Protein AF-A0A950RKH9-F1 (afdb_monomer_lite)

pLDDT: mean 80.91, std 14.85, range [28.42, 96.69]

Foldseek 3Di:
DFPDDWDFDPDPVCQPLQLVLQCLALLNPPPDSVLSSLLLVQWGKIKAFAFDWRFAFQAQQFKKKAWSAAKKWKWADPPPPDTDTDFMDGRNDMDSVCCLVVVGGHRTIIGTLFTTMITMRGNVSVVVSVVPPVVSVVSVVVVVVCVVVVNPPPDQTDRDWQFEEEEQADPVSLLVPQVVVLVVVVVVAEEEEEECDPPRDDHPDNYHYDHDDLPDDDVVSLVVLRVVVVVCSRVVHRYYYYYYLPRPCVLNSLSRGSYYDYDDDPVCVVVSVVSVVVSCVVRPNRSDD

Radius of gyration: 20.41 Å; chains: 1; bounding box: 54×40×56 Å

Structure (mmCIF, N/CA/C/O backbone):
data_AF-A0A950RKH9-F1
#
_entry.id   AF-A0A950RKH9-F1
#
loop_
_atom_site.group_PDB
_atom_site.id
_atom_site.type_symbol
_atom_site.label_atom_id
_atom_site.label_alt_id
_atom_site.label_comp_id
_atom_site.label_asym_id
_atom_site.label_entity_id
_atom_site.label_seq_id
_atom_site.pdbx_PDB_ins_code
_atom_site.Cartn_x
_atom_site.Cartn_y
_atom_site.Cartn_z
_atom_site.occupancy
_atom_site.B_iso_or_equiv
_atom_site.auth_seq_id
_atom_site.auth_comp_id
_atom_site.auth_asym_id
_atom_site.auth_atom_id
_atom_site.pdbx_PDB_model_num
ATOM 1 N N . MET A 1 1 ? -2.957 7.814 -20.307 1.00 37.28 1 MET A N 1
ATOM 2 C CA . MET A 1 1 ? -3.273 9.012 -19.488 1.00 37.28 1 MET A CA 1
ATOM 3 C C . MET A 1 1 ? -3.909 8.530 -18.198 1.00 37.28 1 MET A C 1
ATOM 5 O O . MET A 1 1 ? -4.716 7.617 -18.270 1.00 37.28 1 MET A O 1
ATOM 9 N N . VAL A 1 2 ? -3.507 9.056 -17.039 1.00 36.91 2 VAL A N 1
ATOM 10 C CA . VAL A 1 2 ? -4.122 8.670 -15.758 1.00 36.91 2 VAL A CA 1
ATOM 11 C C . VAL A 1 2 ? -5.491 9.358 -15.689 1.00 36.91 2 VAL A C 1
ATOM 13 O O . VAL A 1 2 ? -5.554 10.584 -15.727 1.00 36.91 2 VAL A O 1
ATOM 16 N N . SER A 1 3 ? -6.581 8.594 -15.688 1.00 36.53 3 SER A N 1
ATOM 17 C CA . SER A 1 3 ? -7.949 9.129 -15.743 1.00 36.53 3 SER A CA 1
ATOM 18 C C . SER A 1 3 ? -8.448 9.453 -14.329 1.00 36.53 3 SER A C 1
ATOM 20 O O . SER A 1 3 ? -8.780 8.541 -13.583 1.00 36.53 3 SER A O 1
ATOM 22 N N . GLY A 1 4 ? -8.469 10.731 -13.931 1.00 41.34 4 GLY A N 1
ATOM 23 C CA . GLY A 1 4 ? -9.001 11.171 -12.627 1.00 41.34 4 GLY A CA 1
ATOM 24 C C . GLY A 1 4 ? -8.282 12.391 -12.028 1.00 41.34 4 GLY A C 1
ATOM 25 O O . GLY A 1 4 ? -7.242 12.800 -12.547 1.00 41.34 4 GLY A O 1
ATOM 26 N N . PRO A 1 5 ? -8.814 13.008 -10.952 1.00 35.66 5 PRO A N 1
ATOM 27 C CA . PRO A 1 5 ? -8.277 14.237 -10.368 1.00 35.66 5 PRO A CA 1
ATOM 28 C C . PRO A 1 5 ? -7.099 13.919 -9.436 1.00 35.66 5 PRO A C 1
ATOM 30 O O . PRO A 1 5 ? -7.202 14.014 -8.214 1.00 35.66 5 PRO A O 1
ATOM 33 N N . PHE A 1 6 ? -5.970 13.498 -10.001 1.00 49.41 6 PHE A N 1
ATOM 34 C CA . PHE A 1 6 ? -4.758 13.261 -9.221 1.00 49.41 6 PHE A CA 1
ATOM 35 C C . PHE A 1 6 ? -4.062 14.582 -8.890 1.00 49.41 6 PHE A C 1
ATOM 37 O O . PHE A 1 6 ? -3.989 15.482 -9.725 1.00 49.41 6 PHE A O 1
ATOM 44 N N . HIS A 1 7 ? -3.539 14.702 -7.671 1.00 53.69 7 HIS A N 1
ATOM 45 C CA . HIS A 1 7 ? -2.735 15.857 -7.278 1.00 53.69 7 HIS A CA 1
ATOM 46 C C . HIS A 1 7 ? -1.260 15.587 -7.578 1.00 53.69 7 HIS A C 1
ATOM 48 O O . HIS A 1 7 ? -0.604 14.782 -6.909 1.00 53.69 7 HIS A O 1
ATOM 54 N N . GLU A 1 8 ? -0.739 16.276 -8.591 1.00 48.56 8 GLU A N 1
ATOM 55 C CA . GLU A 1 8 ? 0.692 16.315 -8.878 1.00 48.56 8 GLU A CA 1
ATOM 56 C C . GLU A 1 8 ? 1.406 17.153 -7.815 1.00 48.56 8 GLU A C 1
ATOM 58 O O . GLU A 1 8 ? 1.056 18.308 -7.572 1.00 48.56 8 GLU A O 1
ATOM 63 N N . SER A 1 9 ? 2.419 16.575 -7.168 1.00 45.47 9 SER A N 1
ATOM 64 C CA . SER A 1 9 ? 3.301 17.344 -6.294 1.00 45.47 9 SER A CA 1
ATOM 65 C C . SER A 1 9 ? 4.424 17.937 -7.139 1.00 45.47 9 SER A C 1
ATOM 67 O O . SER A 1 9 ? 5.247 17.209 -7.687 1.00 45.47 9 SER A O 1
ATOM 69 N N . THR A 1 10 ? 4.458 19.263 -7.254 1.00 41.66 10 THR A N 1
ATOM 70 C CA . THR A 1 10 ? 5.524 20.007 -7.949 1.00 41.66 10 THR A CA 1
ATOM 71 C C . THR A 1 10 ? 6.744 20.268 -7.053 1.00 41.66 10 THR A C 1
ATOM 73 O O . THR A 1 10 ? 7.665 20.982 -7.455 1.00 41.66 10 THR A O 1
ATOM 76 N N . ASP A 1 11 ? 6.767 19.735 -5.825 1.00 40.12 11 ASP A N 1
ATOM 77 C CA . ASP A 1 11 ? 7.759 20.120 -4.824 1.00 40.12 11 ASP A CA 1
ATOM 78 C C . ASP A 1 11 ? 9.081 19.349 -4.987 1.00 40.12 11 ASP A C 1
ATOM 80 O O . ASP A 1 11 ? 9.259 18.208 -4.556 1.00 40.12 11 ASP A O 1
ATOM 84 N N . ARG A 1 12 ? 10.050 20.020 -5.617 1.00 45.09 12 ARG A N 1
ATOM 85 C CA . ARG A 1 12 ? 11.400 19.519 -5.931 1.00 45.09 12 ARG A CA 1
ATOM 86 C C . ARG A 1 12 ? 12.251 19.213 -4.681 1.00 45.09 12 ARG A C 1
ATOM 88 O O . ARG A 1 12 ? 13.338 18.657 -4.809 1.00 45.09 12 ARG A O 1
ATOM 95 N N . LYS A 1 13 ? 11.776 19.549 -3.471 1.00 41.00 13 LYS A N 1
ATOM 96 C CA . LYS A 1 13 ? 12.457 19.293 -2.182 1.00 41.00 13 LYS A CA 1
ATOM 97 C C . LYS A 1 13 ? 12.332 17.851 -1.653 1.00 41.00 13 LYS A C 1
ATOM 99 O O . LYS A 1 13 ? 12.934 17.535 -0.631 1.00 41.00 13 LYS A O 1
ATOM 104 N N . LEU A 1 14 ? 11.624 16.963 -2.354 1.00 49.94 14 LEU A N 1
ATOM 105 C CA . LEU A 1 14 ? 11.424 15.547 -1.990 1.00 49.94 14 LEU A CA 1
ATOM 106 C C . LEU A 1 14 ? 12.556 14.584 -2.426 1.00 49.94 14 LEU A C 1
ATOM 108 O O . LEU A 1 14 ? 12.445 13.380 -2.200 1.00 49.94 14 LEU A O 1
ATOM 112 N N . ALA A 1 15 ? 13.649 15.074 -3.025 1.00 57.94 15 ALA A N 1
ATOM 113 C CA . ALA A 1 15 ? 14.647 14.228 -3.697 1.00 57.94 15 ALA A CA 1
ATOM 114 C C . ALA A 1 15 ? 15.277 13.134 -2.806 1.00 57.94 15 ALA A C 1
ATO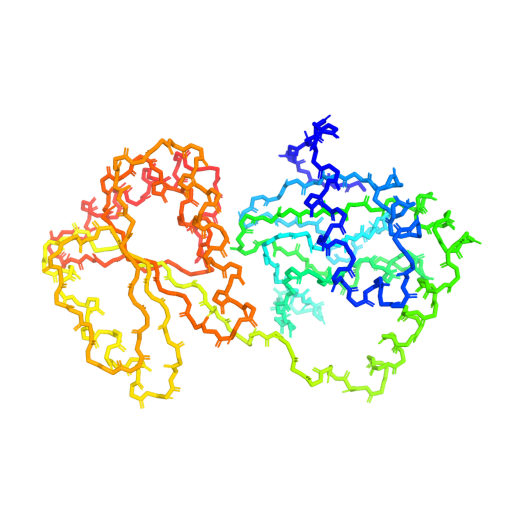M 116 O O . ALA A 1 15 ? 15.422 12.000 -3.249 1.00 57.94 15 ALA A O 1
ATOM 117 N N . SER A 1 16 ? 15.603 13.424 -1.539 1.00 61.72 16 SER A N 1
ATOM 118 C CA . SER A 1 16 ? 16.292 12.451 -0.671 1.00 61.72 16 SER A CA 1
ATOM 119 C C . SER A 1 16 ? 15.388 11.300 -0.176 1.00 61.72 16 SER A C 1
ATOM 121 O O . SER A 1 16 ? 15.788 10.143 -0.329 1.00 61.72 16 SER A O 1
ATOM 123 N N . PRO A 1 17 ? 14.165 11.545 0.346 1.00 75.81 17 PRO A N 1
ATOM 124 C CA . PRO A 1 17 ? 13.236 10.465 0.695 1.00 75.81 17 PRO A CA 1
ATOM 125 C C . PRO A 1 17 ? 12.816 9.605 -0.503 1.00 75.81 17 PRO A C 1
ATOM 127 O O . PRO A 1 17 ? 12.760 8.380 -0.384 1.00 75.81 17 PRO A O 1
ATOM 130 N N . VAL A 1 18 ? 12.565 10.234 -1.659 1.00 81.50 18 VAL A N 1
ATOM 131 C CA . VAL A 1 18 ? 12.185 9.530 -2.894 1.00 81.50 18 VAL A CA 1
ATOM 132 C C . VAL A 1 18 ? 13.335 8.656 -3.382 1.00 81.50 18 VAL A C 1
ATOM 134 O O . VAL A 1 18 ? 13.126 7.473 -3.637 1.00 81.50 18 VAL A O 1
ATOM 137 N N . HIS A 1 19 ? 14.560 9.188 -3.425 1.00 88.44 19 HIS A N 1
ATOM 138 C CA . HIS A 1 19 ? 15.753 8.417 -3.788 1.00 88.44 19 HIS A CA 1
ATOM 139 C C . HIS A 1 19 ? 15.925 7.189 -2.894 1.00 88.44 19 HIS A C 1
ATOM 141 O O . HIS A 1 19 ? 16.036 6.074 -3.397 1.00 88.44 19 HIS A O 1
ATOM 147 N N . ALA A 1 20 ? 15.821 7.356 -1.573 1.00 82.25 20 ALA A N 1
ATOM 148 C CA . ALA A 1 20 ? 15.934 6.244 -0.634 1.00 82.25 20 ALA A CA 1
ATOM 149 C C . ALA A 1 20 ? 14.818 5.193 -0.796 1.00 82.25 20 ALA A C 1
ATOM 151 O O . ALA A 1 20 ? 15.031 4.015 -0.499 1.00 82.25 20 ALA A O 1
ATOM 152 N N . ALA A 1 21 ? 13.611 5.591 -1.204 1.00 82.31 21 ALA A N 1
ATOM 153 C CA . ALA A 1 21 ? 12.523 4.658 -1.498 1.00 82.31 21 ALA A CA 1
ATOM 154 C C . ALA A 1 21 ? 12.782 3.885 -2.802 1.00 82.31 21 ALA A C 1
ATOM 156 O O . ALA A 1 21 ? 12.691 2.657 -2.810 1.00 82.31 21 ALA A O 1
ATOM 157 N N . VAL A 1 22 ? 13.190 4.580 -3.869 1.00 86.50 22 VAL A N 1
ATOM 158 C CA . VAL A 1 22 ? 13.526 3.975 -5.169 1.00 86.50 22 VAL A CA 1
ATOM 159 C C . VAL A 1 22 ? 14.715 3.022 -5.039 1.00 86.50 22 VAL A C 1
ATOM 161 O O . VAL A 1 22 ? 14.624 1.881 -5.483 1.00 86.50 22 VAL A O 1
ATOM 164 N N . ALA A 1 23 ? 15.779 3.422 -4.339 1.00 87.12 23 ALA A N 1
ATOM 165 C CA . ALA A 1 23 ? 16.971 2.602 -4.108 1.00 87.12 23 ALA A CA 1
ATOM 166 C C . ALA A 1 23 ? 16.673 1.258 -3.418 1.00 87.12 23 ALA A C 1
ATOM 168 O O . ALA A 1 23 ? 17.396 0.285 -3.613 1.00 87.12 23 ALA A O 1
ATOM 169 N N . ARG A 1 24 ? 15.611 1.188 -2.605 1.00 82.69 24 ARG A N 1
ATOM 170 C CA . ARG A 1 24 ? 15.193 -0.038 -1.903 1.00 82.69 24 ARG A CA 1
ATOM 171 C C . ARG A 1 24 ? 14.302 -0.953 -2.745 1.00 82.69 24 ARG A C 1
ATOM 173 O O . ARG A 1 24 ? 14.052 -2.087 -2.336 1.00 82.69 24 ARG A O 1
ATOM 180 N N . SER A 1 25 ? 13.823 -0.489 -3.899 1.00 85.31 25 SER A N 1
ATOM 181 C CA . SER A 1 25 ? 13.000 -1.296 -4.795 1.00 85.31 25 SER A CA 1
ATOM 182 C C . SER A 1 25 ? 13.814 -2.445 -5.402 1.00 85.31 25 SER A C 1
ATOM 184 O O . SER A 1 25 ? 14.915 -2.206 -5.900 1.00 85.31 25 SER A O 1
ATOM 186 N N . PRO A 1 26 ? 13.264 -3.671 -5.504 1.00 81.00 26 PRO A N 1
ATOM 187 C CA . PRO A 1 26 ? 13.866 -4.737 -6.307 1.00 81.00 26 PRO A CA 1
ATOM 188 C C . PRO A 1 26 ? 14.074 -4.352 -7.782 1.00 81.00 26 PRO A C 1
ATOM 190 O O . PRO A 1 26 ? 14.925 -4.929 -8.454 1.00 81.00 26 PRO A O 1
ATOM 193 N N . PHE A 1 27 ? 13.324 -3.365 -8.291 1.00 83.94 27 PHE A N 1
ATOM 194 C CA . PHE A 1 27 ? 13.556 -2.761 -9.607 1.00 83.94 27 PHE A CA 1
ATOM 195 C C . PHE A 1 27 ? 14.965 -2.160 -9.722 1.00 83.94 27 PHE A C 1
ATOM 197 O O . PHE A 1 27 ? 15.626 -2.309 -10.751 1.00 83.94 27 PHE A O 1
ATOM 204 N N . CYS A 1 28 ? 15.440 -1.547 -8.637 1.00 86.56 28 CYS A N 1
ATOM 205 C CA . CYS A 1 28 ? 16.729 -0.875 -8.525 1.00 86.56 28 CYS A CA 1
ATOM 206 C C . CYS A 1 28 ? 17.805 -1.737 -7.847 1.00 86.56 28 CYS A C 1
ATOM 208 O O . CYS A 1 28 ? 18.842 -1.211 -7.447 1.00 86.56 28 CYS A O 1
ATOM 210 N N . ALA A 1 29 ? 17.594 -3.052 -7.725 1.00 87.75 29 ALA A N 1
ATOM 211 C CA . ALA A 1 29 ? 18.610 -3.949 -7.186 1.00 87.75 29 ALA A CA 1
ATOM 212 C C . ALA A 1 29 ? 19.925 -3.825 -7.976 1.00 87.75 29 ALA A C 1
ATOM 214 O O . ALA A 1 29 ? 19.916 -3.809 -9.208 1.00 87.75 29 ALA A O 1
ATOM 215 N N . ASP A 1 30 ? 21.046 -3.747 -7.259 1.00 90.69 30 ASP A N 1
ATOM 216 C CA . ASP A 1 30 ? 22.399 -3.613 -7.813 1.00 90.69 30 ASP A CA 1
ATOM 217 C C . ASP A 1 30 ? 22.665 -2.322 -8.620 1.00 90.69 30 ASP A C 1
ATOM 219 O O . ASP A 1 30 ? 23.668 -2.248 -9.331 1.00 90.69 30 ASP A O 1
ATOM 223 N N . LEU A 1 31 ? 21.802 -1.302 -8.524 1.00 92.25 31 LEU A N 1
ATOM 224 C CA . LEU A 1 31 ? 22.066 0.017 -9.110 1.00 92.25 31 LEU A CA 1
ATOM 225 C C . LEU A 1 31 ? 22.948 0.861 -8.185 1.00 92.25 31 LEU A C 1
ATOM 227 O O . LE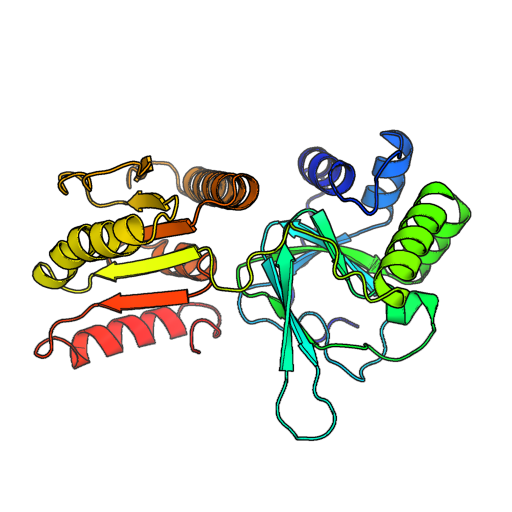U A 1 31 ? 22.799 0.861 -6.962 1.00 92.25 31 LEU A O 1
ATOM 231 N N . SER A 1 32 ? 23.840 1.641 -8.787 1.00 92.94 32 SER A N 1
ATOM 232 C CA . SER A 1 32 ? 24.572 2.707 -8.109 1.00 92.94 32 SER A CA 1
ATOM 233 C C . SER A 1 32 ? 23.650 3.873 -7.738 1.00 92.94 32 SER A C 1
ATOM 235 O O . SER A 1 32 ? 22.611 4.095 -8.361 1.00 92.94 32 SER A O 1
ATOM 237 N N . SER A 1 33 ? 24.054 4.686 -6.758 1.00 91.56 33 SER A N 1
ATOM 238 C CA . SER A 1 33 ? 23.285 5.874 -6.361 1.00 91.56 33 SER A CA 1
ATOM 239 C C . SER A 1 33 ? 23.029 6.842 -7.520 1.00 91.56 33 SER A C 1
ATOM 241 O O . SER A 1 33 ? 21.965 7.454 -7.553 1.00 91.56 33 SER A O 1
ATOM 243 N N . ALA A 1 34 ? 23.969 6.948 -8.466 1.00 91.06 34 ALA A N 1
ATOM 244 C CA . ALA A 1 34 ? 23.834 7.783 -9.659 1.00 91.06 34 ALA A CA 1
ATOM 245 C C . ALA A 1 34 ? 22.805 7.215 -10.652 1.00 91.06 34 ALA A C 1
ATOM 247 O O . ALA A 1 34 ? 22.021 7.964 -11.222 1.00 91.06 34 ALA A O 1
ATOM 248 N N . GLU A 1 35 ? 22.757 5.892 -10.835 1.00 92.94 35 GLU A N 1
ATOM 249 C CA . GLU A 1 35 ? 21.726 5.246 -11.662 1.00 92.94 35 GLU A CA 1
ATOM 250 C C . GLU A 1 35 ? 20.333 5.376 -11.029 1.00 92.94 35 GLU A C 1
ATOM 252 O O . GLU A 1 35 ? 19.352 5.607 -11.733 1.00 92.94 35 GLU A O 1
ATOM 257 N N . VAL A 1 36 ? 20.233 5.278 -9.699 1.00 93.38 36 VAL A N 1
ATOM 258 C CA . VAL A 1 36 ? 18.977 5.556 -8.982 1.00 93.38 36 VAL A CA 1
ATOM 259 C C . VAL A 1 36 ? 18.551 7.010 -9.176 1.00 93.38 36 VAL A C 1
ATOM 261 O O . VAL A 1 36 ? 17.374 7.272 -9.409 1.00 93.38 36 VAL A O 1
ATOM 264 N N . GLU A 1 37 ? 19.490 7.954 -9.110 1.00 92.31 37 GLU A N 1
ATOM 265 C CA . GLU A 1 37 ? 19.205 9.375 -9.318 1.00 92.31 37 GLU A CA 1
ATOM 266 C C . GLU A 1 37 ? 18.662 9.641 -10.726 1.00 92.31 37 GLU A C 1
ATOM 268 O O . GLU A 1 37 ? 17.639 10.305 -10.848 1.00 92.31 37 GLU A O 1
ATOM 273 N N . GLN A 1 38 ? 19.222 9.009 -11.763 1.00 91.94 38 GLN A N 1
ATOM 274 C CA . GLN A 1 38 ? 18.675 9.092 -13.125 1.00 91.94 38 GLN A CA 1
ATOM 275 C C . GLN A 1 38 ? 17.213 8.626 -13.203 1.00 91.94 38 GLN A C 1
ATOM 277 O O . GLN A 1 38 ? 16.398 9.257 -13.874 1.00 91.94 38 GLN A O 1
ATOM 282 N N . ILE A 1 39 ? 16.853 7.546 -12.500 1.00 92.81 39 ILE A N 1
ATOM 283 C CA . ILE A 1 39 ? 15.466 7.053 -12.450 1.00 92.81 39 ILE A CA 1
ATOM 284 C C . ILE A 1 39 ? 14.551 8.061 -11.750 1.00 92.81 39 ILE A C 1
ATOM 286 O O . ILE A 1 39 ? 13.443 8.318 -12.221 1.00 92.81 39 ILE A O 1
ATOM 290 N N . VAL A 1 40 ? 15.003 8.625 -10.628 1.00 92.69 40 VAL A N 1
ATOM 291 C CA . VAL A 1 40 ? 14.244 9.625 -9.865 1.00 92.69 40 VAL A CA 1
ATOM 292 C C . VAL A 1 40 ? 14.026 10.889 -10.695 1.00 92.69 40 VAL A C 1
ATOM 294 O O . VAL A 1 40 ? 12.911 11.399 -10.723 1.00 92.69 40 VAL A O 1
ATOM 297 N N . GLU A 1 41 ? 15.058 11.370 -11.390 1.00 92.00 41 GLU A N 1
ATOM 298 C CA . GLU A 1 41 ? 14.998 12.568 -12.233 1.00 92.00 41 GLU A CA 1
ATOM 299 C C . GLU A 1 41 ? 14.130 12.384 -13.482 1.00 92.00 41 GLU A C 1
ATOM 301 O O . GLU A 1 41 ? 13.476 13.331 -13.918 1.00 92.00 41 GLU A O 1
ATOM 306 N N . ALA A 1 42 ? 14.104 11.176 -14.050 1.00 92.38 42 ALA A N 1
ATOM 307 C CA . ALA A 1 42 ? 13.264 10.855 -15.201 1.00 92.38 42 ALA A CA 1
ATOM 308 C C . ALA A 1 42 ? 11.777 10.703 -14.833 1.00 92.38 42 ALA A C 1
ATOM 310 O O . ALA A 1 42 ? 10.911 10.776 -15.706 1.00 92.38 42 ALA A O 1
ATOM 311 N N . GLY A 1 43 ? 11.472 10.453 -13.557 1.00 92.88 43 GLY A N 1
ATOM 312 C CA . GLY A 1 43 ? 10.116 10.226 -13.079 1.00 92.88 43 GLY A CA 1
ATOM 313 C C . GLY A 1 43 ? 9.435 11.464 -12.503 1.00 92.88 43 GLY A C 1
ATOM 314 O O . GLY A 1 43 ? 10.045 12.492 -12.220 1.00 92.88 43 GLY A O 1
ATOM 315 N N . ARG A 1 44 ? 8.126 11.339 -12.269 1.00 93.75 44 ARG A N 1
ATOM 316 C CA . ARG A 1 44 ? 7.333 12.316 -11.504 1.00 93.75 44 ARG A CA 1
ATOM 317 C C . ARG A 1 44 ? 6.594 11.642 -10.358 1.00 93.75 44 ARG A C 1
ATOM 319 O O . ARG A 1 44 ? 6.188 10.488 -10.475 1.00 93.75 44 ARG A O 1
ATOM 326 N N . VAL A 1 45 ? 6.378 12.367 -9.266 1.00 93.88 45 VAL A N 1
ATOM 327 C CA . VAL A 1 45 ? 5.632 11.852 -8.113 1.00 93.88 45 VAL A CA 1
ATOM 328 C C . VAL A 1 45 ? 4.130 12.059 -8.313 1.00 93.88 45 VAL A C 1
ATOM 330 O O . VAL A 1 45 ? 3.674 13.163 -8.610 1.00 93.88 45 VAL A O 1
ATOM 333 N N . LEU A 1 46 ? 3.357 10.994 -8.112 1.00 93.81 46 LEU A N 1
ATOM 334 C CA . LEU A 1 46 ? 1.900 10.978 -8.174 1.00 93.81 46 LEU A CA 1
ATOM 335 C C . LEU A 1 46 ? 1.332 10.525 -6.830 1.00 93.81 46 LEU A C 1
ATOM 337 O O . LEU A 1 46 ? 1.657 9.435 -6.361 1.00 93.81 46 LEU A O 1
ATOM 341 N N . ASN A 1 47 ? 0.460 11.336 -6.231 1.00 91.75 47 ASN A N 1
ATOM 342 C CA . ASN A 1 47 ? -0.279 10.941 -5.035 1.00 91.75 47 ASN A CA 1
ATOM 343 C C . ASN A 1 47 ? -1.663 10.421 -5.436 1.00 91.75 47 ASN A C 1
ATOM 345 O O . ASN A 1 47 ? -2.382 11.067 -6.201 1.00 91.75 47 ASN A O 1
ATOM 349 N N . VAL A 1 48 ? -2.015 9.256 -4.906 1.00 91.06 48 VAL A N 1
ATOM 350 C CA . VAL A 1 48 ? -3.254 8.529 -5.172 1.00 91.06 48 VAL A CA 1
ATOM 351 C C . VAL A 1 48 ? -3.934 8.273 -3.837 1.00 91.06 48 VAL A C 1
ATOM 353 O O . VAL A 1 48 ? -3.324 7.721 -2.925 1.00 91.06 48 VAL A O 1
ATOM 356 N N . LEU A 1 49 ? -5.185 8.693 -3.702 1.00 89.25 49 LEU A N 1
ATOM 357 C CA . LEU A 1 49 ? -5.945 8.467 -2.478 1.00 89.25 49 LEU A CA 1
ATOM 358 C C . LEU A 1 49 ? -6.466 7.030 -2.416 1.00 89.25 49 LEU A C 1
ATOM 360 O O . LEU A 1 49 ? -6.678 6.400 -3.454 1.00 89.25 49 LEU A O 1
ATOM 364 N N . SER A 1 50 ? -6.705 6.534 -1.201 1.00 88.94 50 SER A N 1
ATOM 365 C CA . SER A 1 50 ? -7.365 5.240 -0.995 1.00 88.94 50 SER A CA 1
ATOM 366 C C . SER A 1 50 ? -8.655 5.124 -1.828 1.00 88.94 50 SER A C 1
ATOM 368 O O . SER A 1 50 ? -9.414 6.086 -1.969 1.00 88.94 50 SER A O 1
ATOM 370 N N . GLY A 1 51 ? -8.854 3.954 -2.436 1.00 88.38 51 GLY A N 1
ATOM 371 C CA . GLY A 1 51 ? -9.959 3.597 -3.325 1.00 88.38 51 GLY A CA 1
ATOM 372 C C . GLY A 1 51 ? -9.840 4.088 -4.771 1.00 88.38 51 GLY A C 1
ATOM 373 O O . GLY A 1 51 ? -10.623 3.659 -5.617 1.00 88.38 51 GLY A O 1
ATOM 374 N N . GLN A 1 52 ? -8.862 4.937 -5.107 1.00 92.50 52 GLN A N 1
ATOM 375 C CA . GLN A 1 52 ? -8.675 5.385 -6.488 1.00 92.50 52 GLN A CA 1
ATOM 376 C C . GLN A 1 52 ? -7.989 4.317 -7.350 1.00 92.50 52 GLN A C 1
ATOM 378 O O . GLN A 1 52 ? -6.957 3.744 -6.983 1.00 92.50 52 GLN A O 1
ATOM 383 N N . THR A 1 53 ? -8.539 4.087 -8.543 1.00 95.12 53 THR A N 1
ATOM 384 C CA . THR A 1 53 ? -7.938 3.219 -9.563 1.00 95.12 53 THR A CA 1
ATOM 385 C C . THR A 1 53 ? -6.804 3.950 -10.280 1.00 95.12 53 THR A C 1
ATOM 387 O O . THR A 1 53 ? -7.004 5.011 -10.868 1.00 95.12 53 THR A O 1
ATOM 390 N N . VAL A 1 54 ? -5.602 3.372 -10.246 1.00 95.94 54 VAL A N 1
ATOM 391 C CA . VAL A 1 54 ? -4.401 3.908 -10.908 1.00 95.94 54 VAL A CA 1
ATOM 392 C C . VAL A 1 54 ? -4.387 3.544 -12.390 1.00 95.94 54 VAL A C 1
ATOM 394 O O . VAL A 1 54 ? -4.036 4.357 -13.246 1.00 95.94 54 VAL A O 1
ATOM 397 N N . CYS A 1 55 ? -4.756 2.304 -12.700 1.00 94.62 55 CYS A N 1
ATOM 398 C CA . CYS A 1 55 ? -4.948 1.831 -14.060 1.00 94.62 55 CYS A CA 1
ATOM 399 C C . CYS A 1 55 ? -6.003 0.730 -14.090 1.00 94.62 55 CYS A C 1
ATOM 401 O O . CYS A 1 55 ? -6.182 -0.003 -13.118 1.00 94.62 55 CYS A O 1
ATOM 403 N N . GLU A 1 56 ? -6.689 0.625 -15.219 1.00 95.50 56 GLU A N 1
ATOM 404 C CA . GLU A 1 56 ? -7.769 -0.330 -15.425 1.00 95.50 56 GLU A CA 1
ATOM 405 C C . GLU A 1 56 ? -7.369 -1.336 -16.502 1.00 95.50 56 GLU A C 1
ATOM 407 O O . GLU A 1 56 ? -6.764 -0.966 -17.514 1.00 95.50 56 GLU A O 1
ATOM 412 N N . GLN A 1 57 ? -7.682 -2.609 -16.266 1.00 94.75 57 GLN A N 1
ATOM 413 C CA . GLN A 1 57 ? -7.446 -3.689 -17.217 1.00 94.75 57 GLN A CA 1
ATOM 414 C C . GLN A 1 57 ? -8.050 -3.359 -18.589 1.00 94.75 57 GLN A C 1
ATOM 416 O O . GLN A 1 57 ? -9.139 -2.803 -18.694 1.00 94.75 57 GLN A O 1
ATOM 421 N N . GLY A 1 58 ? -7.340 -3.716 -19.658 1.00 94.44 58 GLY A N 1
ATOM 422 C CA . GLY A 1 58 ? -7.790 -3.504 -21.034 1.00 94.44 58 GLY A CA 1
ATOM 423 C C . GLY A 1 58 ? -7.591 -2.082 -21.565 1.00 94.44 58 GLY A C 1
ATOM 424 O O . GLY A 1 58 ? -7.673 -1.887 -22.775 1.00 94.44 58 GLY A O 1
ATOM 425 N N . GLN A 1 59 ? -7.264 -1.098 -20.719 1.00 93.88 59 GLN A N 1
ATOM 426 C CA . GLN A 1 59 ? -6.886 0.237 -21.190 1.00 93.88 59 GLN A CA 1
ATOM 427 C C . GLN A 1 59 ? -5.458 0.255 -21.747 1.00 93.88 59 GLN A C 1
ATOM 429 O O . GLN A 1 59 ? -4.610 -0.546 -21.356 1.00 93.88 59 GLN A O 1
ATOM 434 N N . GLU A 1 60 ? -5.143 1.207 -22.622 1.00 93.81 60 GLU A N 1
ATOM 435 C CA . GLU A 1 60 ? -3.765 1.401 -23.077 1.00 93.81 60 GLU A CA 1
ATOM 436 C C . GLU A 1 60 ? -2.846 1.848 -21.927 1.00 93.81 60 GLU A C 1
ATOM 438 O O . GLU A 1 60 ? -3.156 2.753 -21.145 1.00 93.81 60 GLU A O 1
ATOM 443 N N . GLY A 1 61 ? -1.671 1.220 -21.829 1.00 89.44 61 GLY A N 1
ATOM 444 C CA . GLY A 1 61 ? -0.662 1.559 -20.833 1.00 89.44 61 GLY A CA 1
ATOM 445 C C . GLY A 1 61 ? 0.525 2.308 -21.428 1.00 89.44 61 GLY A C 1
ATOM 446 O O . GLY A 1 61 ? 1.315 1.741 -22.174 1.00 89.44 61 GLY A O 1
ATOM 447 N N . ASN A 1 62 ? 0.697 3.574 -21.041 1.00 93.06 62 ASN A N 1
ATOM 448 C CA . ASN A 1 62 ? 1.812 4.423 -21.478 1.00 93.06 62 ASN A CA 1
ATOM 449 C C . ASN A 1 62 ? 2.730 4.874 -20.328 1.00 93.06 62 ASN A C 1
ATOM 451 O O . ASN A 1 62 ? 3.478 5.842 -20.466 1.00 93.06 62 ASN A O 1
ATOM 455 N N . SER A 1 63 ? 2.649 4.204 -19.179 1.00 95.25 63 SER A N 1
ATOM 456 C CA . SER A 1 63 ? 3.494 4.484 -18.013 1.00 95.25 63 SER A CA 1
ATOM 457 C C . SER A 1 63 ? 3.639 3.249 -17.132 1.00 95.25 63 SER A C 1
ATOM 459 O O . SER A 1 63 ? 2.726 2.418 -17.089 1.00 95.25 63 SER A O 1
ATOM 461 N N . MET A 1 64 ? 4.734 3.170 -16.387 1.00 94.75 64 MET A N 1
ATOM 462 C CA . MET A 1 64 ? 4.899 2.255 -15.262 1.00 94.75 64 MET A CA 1
ATOM 463 C C . MET A 1 64 ? 5.004 3.038 -13.955 1.00 94.75 64 MET A C 1
ATOM 465 O O . MET A 1 64 ? 5.245 4.247 -13.952 1.00 94.75 64 MET A O 1
ATOM 469 N N . PHE A 1 65 ? 4.821 2.328 -12.849 1.00 95.88 65 PHE A N 1
ATOM 470 C CA . PHE A 1 65 ? 4.720 2.913 -11.523 1.00 95.88 65 PHE A CA 1
ATOM 471 C C . PHE A 1 65 ? 5.626 2.163 -10.553 1.00 95.88 65 PHE A C 1
ATOM 473 O O . PHE A 1 65 ? 5.598 0.933 -10.521 1.00 95.88 65 PHE A O 1
ATOM 480 N N . LEU A 1 66 ? 6.396 2.895 -9.749 1.00 94.31 66 LEU A N 1
ATOM 481 C CA . LEU A 1 66 ? 7.059 2.391 -8.543 1.00 94.31 66 LEU A CA 1
ATOM 482 C C . LEU A 1 66 ? 6.302 2.899 -7.318 1.00 94.31 66 LEU A C 1
ATOM 484 O O . LEU A 1 66 ? 5.993 4.085 -7.241 1.00 94.31 66 LEU A O 1
ATOM 488 N N . ILE A 1 67 ? 6.038 2.028 -6.348 1.00 93.19 67 ILE A N 1
ATOM 489 C CA . ILE A 1 67 ? 5.374 2.400 -5.097 1.00 93.19 67 ILE A CA 1
ATOM 490 C C . ILE A 1 67 ? 6.422 2.973 -4.144 1.00 93.19 67 ILE A C 1
ATOM 492 O O . ILE A 1 67 ? 7.264 2.245 -3.618 1.00 93.19 67 ILE A O 1
ATOM 496 N N . LEU A 1 68 ? 6.378 4.287 -3.926 1.00 91.06 68 LEU A N 1
ATOM 497 C CA . LEU A 1 68 ? 7.260 4.981 -2.984 1.00 91.06 68 LEU A CA 1
ATOM 498 C C . LEU A 1 68 ? 6.769 4.806 -1.546 1.00 91.06 68 LEU A C 1
ATOM 500 O O . LEU A 1 68 ? 7.566 4.659 -0.621 1.00 91.06 68 LEU A O 1
ATOM 504 N N . GLU A 1 69 ? 5.449 4.802 -1.379 1.00 88.44 69 GLU A N 1
ATOM 505 C CA . GLU A 1 69 ? 4.761 4.646 -0.106 1.00 88.44 69 GLU A CA 1
ATOM 506 C C . GLU A 1 69 ? 3.316 4.208 -0.350 1.00 88.44 69 GLU A C 1
ATOM 508 O O . GLU A 1 69 ? 2.740 4.524 -1.391 1.00 88.44 69 GLU A O 1
ATOM 513 N N . GLY A 1 70 ? 2.712 3.527 0.619 1.00 89.38 70 GLY A N 1
ATOM 514 C CA . GLY A 1 70 ? 1.336 3.055 0.532 1.00 89.38 70 GLY A CA 1
ATOM 515 C C . GLY A 1 70 ? 1.231 1.621 0.022 1.00 89.38 70 GLY A C 1
ATOM 516 O O . GLY A 1 70 ? 2.192 0.845 0.074 1.00 89.38 70 GLY A O 1
ATOM 517 N N . ARG A 1 71 ? 0.033 1.262 -0.436 1.00 90.50 71 ARG A N 1
ATOM 518 C CA . ARG A 1 71 ? -0.316 -0.103 -0.824 1.00 90.50 71 ARG A CA 1
ATOM 519 C C . ARG A 1 71 ? -1.452 -0.089 -1.836 1.00 90.50 71 ARG A C 1
ATOM 521 O O . ARG A 1 71 ? -2.412 0.673 -1.712 1.00 90.50 71 ARG A O 1
ATOM 528 N N . VAL A 1 72 ? -1.357 -0.974 -2.821 1.00 93.44 72 VAL A N 1
ATOM 529 C CA . VAL A 1 72 ? -2.360 -1.153 -3.875 1.00 93.44 72 VAL A CA 1
ATOM 530 C C . VAL A 1 72 ? -2.788 -2.615 -3.955 1.00 93.44 72 VAL A C 1
ATOM 532 O O . VAL A 1 72 ? -2.021 -3.519 -3.618 1.00 93.44 72 VAL A O 1
ATOM 535 N N . GLN A 1 73 ? -4.004 -2.857 -4.426 1.00 93.12 73 GLN A N 1
ATOM 536 C CA . GLN A 1 73 ? -4.495 -4.185 -4.783 1.00 93.12 73 GLN A CA 1
ATOM 537 C C . GLN A 1 73 ? -4.482 -4.373 -6.298 1.00 93.12 73 GLN A C 1
ATOM 539 O O . GLN A 1 73 ? -4.767 -3.437 -7.048 1.00 93.12 73 GLN A O 1
ATOM 544 N N . VAL A 1 74 ? -4.172 -5.591 -6.740 1.00 93.25 74 VAL A N 1
ATOM 545 C CA . VAL A 1 74 ? -4.173 -5.987 -8.151 1.00 93.25 74 VAL A CA 1
ATOM 546 C C . VAL A 1 74 ? -5.283 -7.001 -8.383 1.00 93.25 74 VAL A C 1
ATOM 548 O O . VAL A 1 74 ? -5.323 -8.045 -7.726 1.00 93.25 74 VAL A O 1
ATOM 551 N N . THR A 1 75 ? -6.162 -6.708 -9.337 1.00 93.00 75 THR A N 1
ATOM 552 C CA . THR A 1 75 ? -7.304 -7.558 -9.686 1.00 93.00 75 THR A CA 1
ATOM 553 C C . THR A 1 75 ? -7.395 -7.778 -11.195 1.00 93.00 75 THR A C 1
ATOM 555 O O . THR A 1 75 ? -6.946 -6.939 -11.977 1.00 93.00 75 THR A O 1
ATOM 558 N N . VAL A 1 76 ? -7.946 -8.921 -11.609 1.00 92.56 76 VAL A N 1
ATOM 559 C CA . VAL A 1 76 ? -8.141 -9.280 -13.024 1.00 92.56 76 VAL A CA 1
ATOM 560 C C . VAL A 1 76 ? -9.538 -9.846 -13.237 1.00 92.56 76 VAL A C 1
ATOM 562 O O . VAL A 1 76 ? -9.941 -10.765 -12.529 1.00 92.56 76 VAL A O 1
ATOM 565 N N . ASP A 1 77 ? -10.266 -9.336 -14.225 1.00 93.38 77 ASP A N 1
ATOM 566 C CA . ASP A 1 77 ? -11.481 -9.967 -14.744 1.00 93.38 77 ASP A CA 1
ATOM 567 C C . ASP A 1 77 ? -11.114 -10.921 -15.892 1.00 93.38 77 ASP A C 1
ATOM 569 O O . ASP A 1 77 ? -10.515 -10.518 -16.893 1.00 93.38 77 ASP A O 1
ATOM 573 N N . TYR A 1 78 ? -11.480 -12.196 -15.747 1.00 90.69 78 TYR A N 1
ATOM 574 C CA . TYR A 1 78 ? -11.266 -13.245 -16.750 1.00 90.69 78 TYR A CA 1
ATOM 575 C C . TYR A 1 78 ? -12.455 -13.408 -17.721 1.00 90.69 78 TYR A C 1
ATOM 577 O O . TYR A 1 78 ? -12.611 -14.459 -18.339 1.00 90.69 78 TYR A O 1
ATOM 585 N N . GLY A 1 79 ? -13.295 -12.377 -17.866 1.00 83.12 79 GLY A N 1
ATOM 586 C CA . GLY A 1 79 ? -14.438 -12.342 -18.784 1.00 83.12 79 GLY A CA 1
ATOM 587 C C . GLY A 1 79 ? -15.773 -12.742 -18.148 1.00 83.12 79 GLY A C 1
ATOM 588 O O . GLY A 1 79 ? -16.721 -13.049 -18.868 1.00 83.12 79 GLY A O 1
ATOM 589 N N . GLY A 1 80 ? -15.849 -12.758 -16.814 1.00 80.00 80 GLY A N 1
ATOM 590 C CA . GLY A 1 80 ? -17.035 -13.162 -16.049 1.00 80.00 80 GLY A CA 1
ATOM 591 C C . GLY A 1 80 ? -17.766 -12.007 -15.360 1.00 80.00 80 GLY A C 1
ATOM 592 O O . GLY A 1 80 ? -18.740 -12.253 -14.651 1.00 80.00 80 GLY A O 1
ATOM 593 N N . GLY A 1 81 ? -17.284 -10.767 -15.504 1.00 80.31 81 GLY A N 1
ATOM 594 C CA . GLY A 1 81 ? -17.821 -9.599 -14.799 1.00 80.31 81 GLY A CA 1
ATOM 595 C C . GLY A 1 81 ? -17.470 -9.570 -13.309 1.00 80.31 81 GLY A C 1
ATOM 596 O O . GLY A 1 81 ? -17.968 -8.722 -12.574 1.00 80.31 81 GLY A O 1
ATOM 597 N N . THR A 1 82 ? -16.636 -10.508 -12.846 1.00 86.69 82 THR A N 1
ATOM 598 C CA . THR A 1 82 ? -16.152 -10.581 -11.464 1.00 86.69 82 THR A CA 1
ATOM 599 C C . THR A 1 82 ? -14.634 -10.510 -11.470 1.00 86.69 82 THR A C 1
ATOM 601 O O . THR A 1 82 ? -13.956 -11.375 -12.028 1.00 86.69 82 THR A O 1
ATOM 604 N N . SER A 1 83 ? -14.093 -9.487 -10.817 1.00 90.25 83 SER A N 1
ATOM 605 C CA . SER A 1 83 ? -12.655 -9.313 -10.665 1.00 90.25 83 SER A CA 1
ATOM 606 C C . SER A 1 83 ? -12.093 -10.309 -9.647 1.00 90.25 83 SER A C 1
ATOM 608 O O . SER A 1 83 ? -12.525 -10.353 -8.496 1.00 90.25 83 SER A O 1
ATOM 610 N N . THR A 1 84 ? -11.093 -11.083 -10.054 1.00 91.31 84 THR A N 1
ATOM 611 C CA . THR A 1 84 ? -10.324 -11.977 -9.186 1.00 91.31 84 THR A CA 1
ATOM 612 C C . THR A 1 84 ? -9.167 -11.208 -8.555 1.00 91.31 84 THR A C 1
ATOM 614 O O . THR A 1 84 ? -8.347 -10.624 -9.266 1.00 91.31 84 THR A O 1
ATOM 617 N N . PHE A 1 85 ? -9.075 -11.222 -7.225 1.00 89.75 85 PHE A N 1
ATOM 618 C CA . PHE A 1 85 ? -7.915 -10.700 -6.504 1.00 89.75 85 PHE A CA 1
ATOM 619 C C . PHE A 1 85 ? -6.674 -11.548 -6.795 1.00 89.75 85 PHE A C 1
ATOM 621 O O . PHE A 1 85 ? -6.715 -12.772 -6.677 1.00 89.75 85 PHE A O 1
ATOM 628 N N . LEU A 1 86 ? -5.568 -10.897 -7.163 1.00 86.94 86 LEU A N 1
ATOM 629 C CA . LEU A 1 86 ? -4.293 -11.575 -7.388 1.00 86.94 86 LEU A CA 1
ATOM 630 C C . LEU A 1 86 ? -3.354 -11.431 -6.195 1.00 86.94 86 LEU A C 1
ATOM 632 O O . LEU A 1 86 ? -2.798 -12.421 -5.725 1.00 86.94 86 LEU A O 1
ATOM 636 N N . ARG A 1 87 ? -3.119 -10.187 -5.766 1.00 87.38 87 ARG A N 1
ATOM 637 C CA . ARG A 1 87 ? -2.203 -9.840 -4.674 1.00 87.38 87 ARG A CA 1
ATOM 638 C C . ARG A 1 87 ? -2.306 -8.364 -4.312 1.00 87.38 87 ARG A C 1
ATOM 640 O O . ARG A 1 87 ? -2.796 -7.550 -5.097 1.00 87.38 87 ARG A O 1
ATOM 647 N N . TYR A 1 88 ? -1.724 -8.024 -3.170 1.00 89.12 88 TYR A N 1
ATOM 648 C CA . TYR A 1 88 ? -1.323 -6.657 -2.872 1.00 89.12 88 TYR A CA 1
ATOM 649 C C . TYR A 1 88 ? 0.100 -6.382 -3.357 1.00 89.12 88 TYR A C 1
ATOM 651 O O . TYR A 1 88 ? 0.925 -7.295 -3.410 1.00 89.12 88 TYR A O 1
ATOM 659 N N . LEU A 1 89 ? 0.371 -5.119 -3.671 1.00 89.38 89 LEU A N 1
ATOM 660 C CA . LEU A 1 89 ? 1.710 -4.571 -3.861 1.00 89.38 89 LEU A CA 1
ATOM 661 C C . LEU A 1 89 ? 1.911 -3.429 -2.865 1.00 89.38 89 LEU A C 1
ATOM 663 O O . LEU A 1 89 ? 0.978 -2.670 -2.592 1.00 89.38 89 LEU A O 1
ATOM 667 N N . GLU A 1 90 ? 3.115 -3.304 -2.332 1.00 88.62 90 GLU A N 1
ATOM 668 C CA . GLU A 1 90 ? 3.466 -2.355 -1.277 1.00 88.62 90 GLU A CA 1
ATOM 669 C C . GLU A 1 90 ? 4.723 -1.559 -1.638 1.00 88.62 90 GLU A C 1
ATOM 671 O O . GLU A 1 90 ? 5.286 -1.688 -2.727 1.00 88.62 90 GLU A O 1
ATOM 676 N N . LYS A 1 91 ? 5.153 -0.684 -0.731 1.00 87.81 91 LYS A N 1
ATOM 677 C CA . LYS A 1 91 ? 6.368 0.120 -0.881 1.00 87.81 91 LYS A CA 1
ATOM 678 C C . LYS A 1 91 ? 7.555 -0.702 -1.406 1.00 87.81 91 LYS A C 1
ATOM 680 O O . LYS A 1 91 ? 7.930 -1.727 -0.846 1.00 87.81 91 LYS A O 1
ATOM 685 N N . GLY A 1 92 ? 8.186 -0.192 -2.461 1.00 87.00 92 GLY A N 1
ATOM 686 C CA . GLY A 1 92 ? 9.292 -0.836 -3.164 1.00 87.00 92 GLY A CA 1
ATOM 687 C C . GLY A 1 92 ? 8.854 -1.701 -4.348 1.00 87.00 92 GLY A C 1
ATOM 688 O O . GLY A 1 92 ? 9.679 -1.963 -5.223 1.00 87.00 92 GLY A O 1
ATOM 689 N N . ASP A 1 93 ? 7.587 -2.100 -4.451 1.00 88.88 93 ASP A N 1
ATOM 690 C CA . ASP A 1 93 ? 7.085 -2.798 -5.632 1.00 88.88 93 ASP A CA 1
ATOM 691 C C . ASP A 1 93 ? 6.909 -1.864 -6.835 1.00 88.88 93 ASP A C 1
ATOM 693 O O . ASP A 1 93 ? 6.965 -0.637 -6.743 1.00 88.88 93 ASP A O 1
ATOM 697 N N . HIS A 1 94 ? 6.681 -2.472 -7.997 1.00 92.31 94 HIS A N 1
ATOM 698 C CA . HIS A 1 94 ? 6.338 -1.778 -9.232 1.00 92.31 94 HIS A CA 1
ATOM 699 C C . HIS A 1 94 ? 5.276 -2.545 -10.014 1.00 92.31 94 HIS A C 1
ATOM 701 O O . HIS A 1 94 ? 5.138 -3.763 -9.852 1.00 92.31 94 HIS A O 1
ATOM 707 N N . PHE A 1 95 ? 4.558 -1.822 -10.872 1.00 93.56 95 PHE A N 1
ATOM 708 C CA . PHE A 1 95 ? 3.549 -2.371 -11.771 1.00 93.56 95 PHE A CA 1
ATOM 709 C C . PHE A 1 95 ? 3.401 -1.537 -13.052 1.00 93.56 95 PHE A C 1
ATOM 711 O O . PHE A 1 95 ? 3.844 -0.389 -13.147 1.00 93.56 95 PHE A O 1
ATOM 718 N N . GLY A 1 96 ? 2.711 -2.108 -14.040 1.00 92.19 96 GLY A N 1
ATOM 719 C CA . GLY A 1 96 ? 2.397 -1.450 -15.308 1.00 92.19 96 GLY A CA 1
ATOM 720 C C . GLY A 1 96 ? 3.501 -1.538 -16.365 1.00 92.19 96 GLY A C 1
ATOM 721 O O . GLY A 1 96 ? 3.284 -1.089 -17.488 1.00 92.19 96 GLY A O 1
ATOM 722 N N . GLU A 1 97 ? 4.631 -2.164 -16.039 1.00 91.62 97 GLU A N 1
ATOM 723 C CA . GLU A 1 97 ? 5.761 -2.432 -16.928 1.00 91.62 97 GLU A CA 1
ATOM 724 C C . GLU A 1 97 ? 5.373 -3.319 -18.117 1.00 91.62 97 GLU A C 1
ATOM 726 O O . GLU A 1 97 ? 5.875 -3.123 -19.219 1.00 91.62 97 GLU A O 1
ATOM 731 N N . MET A 1 98 ? 4.426 -4.244 -17.927 1.00 88.00 98 MET A N 1
ATOM 732 C CA . MET A 1 98 ? 3.994 -5.179 -18.972 1.00 88.00 98 MET A CA 1
ATOM 733 C C . MET A 1 98 ? 3.449 -4.467 -20.212 1.00 88.00 98 MET A C 1
ATOM 735 O O . MET A 1 98 ? 3.821 -4.817 -21.325 1.00 88.00 98 MET A O 1
ATOM 739 N N . ALA A 1 99 ? 2.635 -3.425 -20.028 1.00 90.38 99 ALA A N 1
ATOM 740 C CA . ALA A 1 99 ? 2.087 -2.657 -21.148 1.00 90.38 99 ALA A CA 1
ATOM 741 C C . ALA A 1 99 ? 3.172 -1.860 -21.900 1.00 90.38 99 ALA A C 1
ATOM 743 O O . ALA A 1 99 ? 3.068 -1.604 -23.099 1.00 90.38 99 ALA A O 1
ATOM 744 N N . LEU A 1 100 ? 4.250 -1.479 -21.205 1.00 91.69 100 LEU A N 1
ATOM 745 C CA . LEU A 1 100 ? 5.382 -0.808 -21.835 1.00 91.69 100 LEU A CA 1
ATOM 746 C C . LEU A 1 100 ? 6.253 -1.778 -22.634 1.00 91.69 100 LEU A C 1
ATOM 748 O O . LEU A 1 100 ? 6.632 -1.439 -23.754 1.00 91.69 100 LEU A O 1
ATOM 752 N N . LEU A 1 101 ? 6.523 -2.958 -22.067 1.00 88.38 101 LEU A N 1
ATOM 753 C CA . LEU A 1 101 ? 7.412 -3.981 -22.619 1.00 88.38 101 LEU A CA 1
ATOM 754 C C . LEU A 1 101 ? 6.775 -4.804 -23.746 1.00 88.38 101 LEU A C 1
ATOM 756 O O . LEU A 1 101 ? 7.422 -5.038 -24.761 1.00 88.38 101 LEU A O 1
ATOM 760 N N . ALA A 1 102 ? 5.535 -5.262 -23.562 1.00 85.06 102 ALA A N 1
ATOM 761 C CA . ALA A 1 102 ? 4.842 -6.114 -24.530 1.00 85.06 102 ALA A CA 1
ATOM 762 C C . ALA A 1 102 ? 4.072 -5.308 -25.587 1.00 85.06 102 ALA A C 1
ATOM 764 O O . ALA A 1 102 ? 3.765 -5.830 -26.652 1.00 85.06 102 ALA A O 1
ATOM 765 N N . GLY A 1 103 ? 3.761 -4.038 -25.304 1.00 84.25 103 GLY A N 1
ATOM 766 C CA . GLY A 1 103 ? 2.891 -3.219 -26.155 1.00 84.25 103 GLY A CA 1
ATOM 767 C C . GLY A 1 103 ? 1.402 -3.566 -26.040 1.00 84.25 103 GLY A C 1
ATOM 768 O O . GLY A 1 103 ? 0.590 -2.969 -26.741 1.00 84.25 103 GLY A O 1
ATOM 769 N N . ASP A 1 104 ? 1.045 -4.490 -25.147 1.00 88.12 104 ASP A N 1
ATOM 770 C CA . ASP A 1 104 ? -0.334 -4.888 -24.882 1.00 88.12 104 ASP A CA 1
ATOM 771 C C . ASP A 1 104 ? -1.064 -3.884 -23.965 1.00 88.12 104 ASP A C 1
ATOM 773 O O . ASP A 1 104 ? -0.429 -3.125 -23.217 1.00 88.12 104 ASP A O 1
ATOM 777 N N . PRO A 1 105 ? -2.411 -3.890 -23.951 1.00 93.50 105 PRO A N 1
ATOM 778 C CA . PRO A 1 105 ? -3.189 -3.186 -22.938 1.00 93.50 105 PRO A CA 1
ATOM 779 C C . PRO A 1 105 ? -2.840 -3.620 -21.504 1.00 93.50 105 PRO A C 1
ATOM 781 O O . PRO A 1 105 ? -2.195 -4.641 -21.256 1.00 93.50 105 PRO A O 1
ATOM 784 N N . ARG A 1 106 ? -3.297 -2.848 -20.515 1.00 94.75 106 ARG A N 1
ATOM 785 C CA . ARG A 1 106 ? -3.129 -3.161 -19.090 1.00 94.75 106 ARG A CA 1
ATOM 786 C C . ARG A 1 106 ? -3.650 -4.569 -18.788 1.00 94.75 106 ARG A C 1
ATOM 788 O O . ARG A 1 106 ? -4.827 -4.857 -18.981 1.00 94.75 106 ARG A O 1
ATOM 795 N N . ALA A 1 107 ? -2.778 -5.419 -18.254 1.00 91.00 107 ALA A N 1
ATOM 796 C CA . ALA A 1 107 ? -3.110 -6.806 -17.926 1.00 91.00 107 ALA A CA 1
ATOM 797 C C . ALA A 1 107 ? -4.010 -6.958 -16.684 1.00 91.00 107 ALA A C 1
ATOM 799 O O . ALA A 1 107 ? -4.591 -8.018 -16.481 1.00 91.00 107 ALA A O 1
ATOM 800 N N . ALA A 1 108 ? -4.097 -5.927 -15.840 1.00 93.44 108 ALA A N 1
ATOM 801 C CA . ALA A 1 108 ? -4.825 -5.953 -14.577 1.00 93.44 108 ALA A CA 1
ATOM 802 C C . ALA A 1 108 ? -5.289 -4.548 -14.182 1.00 93.44 108 ALA A C 1
ATOM 804 O O . ALA A 1 108 ? -4.699 -3.551 -14.611 1.00 93.44 108 ALA A O 1
ATOM 805 N N . THR A 1 109 ? -6.302 -4.497 -13.323 1.00 95.44 109 THR A N 1
ATOM 806 C CA . THR A 1 109 ? -6.742 -3.283 -12.637 1.00 95.44 109 THR A CA 1
ATOM 807 C C . THR A 1 109 ? -5.963 -3.132 -11.336 1.00 95.44 109 THR A C 1
ATOM 809 O O . THR A 1 109 ? -5.814 -4.092 -10.574 1.00 95.44 109 THR A O 1
ATOM 812 N N . VAL A 1 110 ? -5.460 -1.925 -11.079 1.00 96.69 110 VAL A N 1
ATOM 813 C CA . VAL A 1 110 ? -4.707 -1.591 -9.867 1.00 96.69 110 VAL A CA 1
ATOM 814 C C . VAL A 1 110 ? -5.392 -0.445 -9.139 1.00 96.69 110 VAL A C 1
ATOM 816 O O . VAL A 1 110 ? -5.547 0.639 -9.700 1.00 96.69 110 VAL A O 1
ATOM 819 N N . THR A 1 111 ? -5.751 -0.670 -7.878 1.00 95.75 111 THR A N 1
ATOM 820 C CA . THR A 1 111 ? -6.476 0.296 -7.038 1.00 95.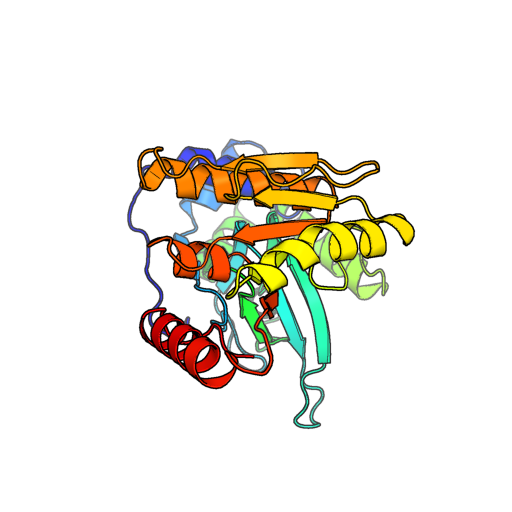75 111 THR A CA 1
ATOM 821 C C . THR A 1 111 ? -5.709 0.530 -5.744 1.00 95.75 111 THR A C 1
ATOM 823 O O . THR A 1 111 ? -5.250 -0.425 -5.119 1.00 95.75 111 THR A O 1
ATOM 826 N N . ALA A 1 112 ? -5.548 1.787 -5.336 1.00 94.62 112 ALA A N 1
ATOM 827 C CA . ALA A 1 112 ? -4.973 2.115 -4.036 1.00 94.62 112 ALA A CA 1
ATOM 828 C C . ALA A 1 112 ? -5.894 1.626 -2.913 1.00 94.62 112 ALA A C 1
ATOM 830 O O . ALA A 1 112 ? -7.090 1.890 -2.950 1.00 94.62 112 ALA A O 1
ATOM 831 N N . VAL A 1 113 ? -5.353 0.914 -1.923 1.00 91.88 113 VAL A N 1
ATOM 832 C CA . VAL A 1 113 ? -6.127 0.488 -0.736 1.00 91.88 113 VAL A CA 1
ATOM 833 C C . VAL A 1 113 ? -5.873 1.385 0.467 1.00 91.88 113 VAL A C 1
ATOM 835 O O . VAL A 1 113 ? -6.722 1.512 1.339 1.00 91.88 113 VAL A O 1
ATOM 838 N N . ILE A 1 114 ? -4.744 2.087 0.456 1.00 90.44 114 ILE A N 1
ATOM 839 C CA . ILE A 1 114 ? -4.433 3.197 1.356 1.00 90.44 114 ILE A CA 1
ATOM 840 C C . ILE A 1 114 ? -3.876 4.361 0.536 1.00 90.44 114 ILE A C 1
ATOM 842 O O . ILE A 1 114 ? -3.491 4.162 -0.621 1.00 90.44 114 ILE A O 1
ATOM 846 N N . ASP A 1 115 ? -3.797 5.564 1.110 1.00 90.44 115 ASP A N 1
ATOM 847 C CA . ASP A 1 115 ? -3.161 6.695 0.418 1.00 90.44 115 ASP A CA 1
ATOM 848 C C . ASP A 1 115 ? -1.728 6.321 -0.012 1.00 90.44 115 ASP A C 1
ATOM 850 O O . ASP A 1 115 ? -0.857 5.981 0.795 1.00 90.44 115 ASP A O 1
ATOM 854 N N . THR A 1 116 ? -1.497 6.377 -1.319 1.00 91.75 116 THR A N 1
ATOM 855 C CA . THR A 1 116 ? -0.335 5.807 -1.994 1.00 91.75 116 THR A CA 1
ATOM 856 C C . THR A 1 116 ? 0.412 6.887 -2.760 1.00 91.75 116 THR A C 1
ATOM 858 O O . THR A 1 116 ? -0.180 7.709 -3.457 1.00 91.75 116 THR A O 1
ATOM 861 N N . GLN A 1 117 ? 1.737 6.870 -2.654 1.00 93.31 117 GLN A N 1
ATOM 862 C CA . GLN A 1 117 ? 2.622 7.720 -3.434 1.00 93.31 117 GLN A CA 1
ATOM 863 C C . GLN A 1 117 ? 3.394 6.865 -4.437 1.00 93.31 117 GLN A C 1
ATOM 865 O O . GLN A 1 117 ? 4.015 5.864 -4.076 1.00 93.31 117 GLN A O 1
ATOM 870 N N . LEU A 1 118 ? 3.364 7.274 -5.701 1.00 95.50 118 LEU A N 1
ATOM 871 C CA . LEU A 1 118 ? 3.980 6.564 -6.814 1.00 95.50 118 LEU A CA 1
ATOM 872 C C . LEU A 1 118 ? 5.039 7.437 -7.486 1.00 95.50 118 LEU A C 1
ATOM 874 O O . LEU A 1 118 ? 4.827 8.634 -7.666 1.00 95.50 118 LEU A O 1
ATOM 878 N N . LEU A 1 119 ? 6.134 6.830 -7.935 1.00 96.00 119 LEU A N 1
ATOM 879 C CA . LEU A 1 119 ? 6.964 7.394 -8.994 1.00 96.00 119 LEU A CA 1
ATOM 880 C C . LEU A 1 119 ? 6.425 6.887 -10.331 1.00 96.00 119 LEU A C 1
ATOM 882 O O . LEU A 1 119 ? 6.338 5.678 -10.549 1.00 96.00 119 LEU A O 1
ATOM 886 N N . VAL A 1 120 ? 6.063 7.806 -11.216 1.00 96.69 120 VAL A N 1
ATOM 887 C CA . VAL A 1 120 ? 5.562 7.510 -12.557 1.00 96.69 120 VAL A CA 1
ATOM 888 C C . VAL A 1 120 ? 6.687 7.703 -13.558 1.00 96.69 120 VAL A C 1
ATOM 890 O O . VAL A 1 120 ? 7.234 8.800 -13.659 1.00 96.69 120 VAL A O 1
ATOM 893 N N . LEU A 1 121 ? 6.974 6.657 -14.326 1.00 95.56 121 LEU A N 1
ATOM 894 C CA . LEU A 1 121 ? 7.809 6.728 -15.520 1.00 95.56 121 LEU A CA 1
ATOM 895 C C . LEU A 1 121 ? 6.888 6.578 -16.726 1.00 95.56 121 LEU A C 1
ATOM 897 O O . LEU A 1 121 ? 6.253 5.533 -16.899 1.00 95.56 121 LEU A O 1
ATOM 901 N N . ASP A 1 122 ? 6.764 7.628 -17.533 1.00 95.75 122 ASP A N 1
ATOM 902 C CA . ASP A 1 122 ? 6.071 7.527 -18.813 1.00 95.75 122 ASP A CA 1
ATOM 903 C C . ASP A 1 122 ? 6.916 6.757 -19.839 1.00 95.75 122 ASP A C 1
ATOM 905 O O . ASP A 1 122 ? 8.050 6.367 -19.564 1.00 95.75 122 ASP A O 1
ATOM 909 N N . ARG A 1 123 ? 6.346 6.467 -21.013 1.00 94.69 123 ARG A N 1
ATOM 910 C CA . ARG A 1 123 ? 7.047 5.693 -22.047 1.00 94.69 123 ARG A CA 1
ATOM 911 C C . ARG A 1 123 ? 8.407 6.313 -22.431 1.00 94.69 123 ARG A C 1
ATOM 913 O O . ARG A 1 123 ? 9.385 5.576 -22.363 1.00 94.69 123 ARG A O 1
ATOM 920 N N . PRO A 1 124 ? 8.521 7.619 -22.752 1.00 95.50 124 PRO A N 1
ATOM 921 C CA . PRO A 1 124 ? 9.820 8.234 -23.029 1.00 95.50 124 PRO A CA 1
ATOM 922 C C . PRO A 1 124 ? 10.836 8.089 -21.889 1.00 95.50 124 PRO A C 1
ATOM 924 O O . PRO A 1 124 ? 11.984 7.726 -22.147 1.00 95.50 124 PRO A O 1
ATOM 927 N N . ALA A 1 125 ? 10.429 8.334 -20.639 1.00 94.88 125 ALA A N 1
ATOM 928 C CA . ALA A 1 125 ? 11.301 8.172 -19.479 1.00 94.88 125 ALA A CA 1
ATOM 929 C C . ALA A 1 125 ? 11.740 6.712 -19.307 1.00 94.88 125 ALA A C 1
ATOM 931 O O . ALA A 1 125 ? 12.918 6.433 -19.100 1.00 94.88 125 ALA A O 1
ATOM 932 N N . PHE A 1 126 ? 10.812 5.766 -19.440 1.00 94.75 126 PHE A N 1
ATOM 933 C CA . PHE A 1 126 ? 11.102 4.341 -19.339 1.00 94.75 126 PHE A CA 1
ATOM 934 C C . PHE A 1 126 ? 12.088 3.873 -20.413 1.00 94.75 126 PHE A C 1
ATOM 936 O O . PHE A 1 126 ? 13.088 3.233 -20.088 1.00 94.75 126 PHE A O 1
ATOM 943 N N . ASP A 1 127 ? 11.850 4.243 -21.672 1.00 93.75 127 ASP A N 1
ATOM 944 C CA . ASP A 1 127 ? 12.723 3.899 -22.795 1.00 93.75 127 ASP A CA 1
ATOM 945 C C . ASP A 1 127 ? 14.125 4.507 -22.603 1.00 93.75 127 ASP A C 1
ATOM 947 O O . ASP A 1 127 ? 15.138 3.842 -22.835 1.00 93.75 127 ASP A O 1
ATOM 951 N N . HIS A 1 128 ? 14.199 5.746 -22.099 1.00 93.94 128 HIS A N 1
ATOM 952 C CA . HIS A 1 128 ? 15.460 6.393 -21.743 1.00 93.94 128 HIS A CA 1
ATOM 953 C C . HIS A 1 128 ? 16.218 5.616 -20.657 1.00 93.94 128 HIS A C 1
ATOM 955 O O . HIS A 1 128 ? 17.407 5.336 -20.831 1.00 93.94 128 HIS A O 1
ATOM 961 N N . ILE A 1 129 ? 15.544 5.219 -19.573 1.00 94.31 129 ILE A N 1
ATOM 962 C CA . ILE A 1 129 ? 16.151 4.437 -18.488 1.00 94.31 129 ILE A CA 1
ATOM 963 C C . ILE A 1 129 ? 16.627 3.070 -18.986 1.00 94.31 129 ILE A C 1
ATOM 965 O O . ILE A 1 129 ? 17.736 2.664 -18.650 1.00 94.31 129 ILE A O 1
ATOM 969 N N . LEU A 1 130 ? 15.858 2.371 -19.825 1.00 92.75 130 LEU A N 1
ATOM 970 C CA . LEU A 1 130 ? 16.297 1.090 -20.391 1.00 92.75 130 LEU A CA 1
ATOM 971 C C . LEU A 1 130 ? 17.545 1.227 -21.274 1.00 92.75 130 LEU A C 1
ATOM 973 O O . LEU A 1 130 ? 18.386 0.326 -21.277 1.00 92.75 130 LEU A O 1
ATOM 977 N N . ALA A 1 131 ? 17.676 2.339 -22.001 1.00 92.69 131 ALA A N 1
ATOM 978 C CA . ALA A 1 131 ? 18.822 2.596 -22.868 1.00 92.69 131 ALA A CA 1
ATOM 979 C C . ALA A 1 131 ? 20.098 2.974 -22.092 1.00 92.69 131 ALA A C 1
ATOM 981 O O . ALA A 1 131 ? 21.193 2.598 -22.511 1.00 92.69 131 ALA A O 1
ATOM 982 N N . HIS A 1 132 ? 19.971 3.697 -20.974 1.00 92.56 132 HIS A N 1
ATOM 983 C CA . HIS A 1 132 ? 21.114 4.267 -20.244 1.00 92.56 132 HIS A CA 1
ATOM 984 C C . HIS A 1 132 ? 21.451 3.534 -18.939 1.00 92.56 132 HIS A C 1
ATOM 986 O O . HIS A 1 132 ? 22.579 3.638 -18.463 1.00 92.56 132 HIS A O 1
ATOM 992 N N . VAL A 1 133 ? 20.524 2.735 -18.399 1.00 93.31 133 VAL A N 1
ATOM 993 C CA . VAL A 1 133 ? 20.695 1.951 -17.166 1.00 93.31 133 VAL A CA 1
ATOM 994 C C . VAL A 1 133 ? 20.406 0.463 -17.441 1.00 93.31 133 VAL A C 1
ATOM 996 O O . VAL A 1 133 ? 19.365 -0.071 -17.042 1.00 93.31 133 VAL A O 1
ATOM 999 N N . PRO A 1 134 ? 21.325 -0.278 -18.098 1.00 89.62 134 PRO A N 1
ATOM 1000 C CA . PRO A 1 134 ? 21.091 -1.668 -18.517 1.00 89.62 134 PRO A CA 1
ATOM 1001 C C . PRO A 1 134 ? 20.763 -2.633 -17.368 1.00 89.62 134 PRO A C 1
ATOM 1003 O O . PRO A 1 134 ? 20.171 -3.696 -17.575 1.00 89.62 134 PRO A O 1
ATOM 1006 N N . THR A 1 135 ? 21.150 -2.293 -16.136 1.00 92.00 135 THR A N 1
ATOM 1007 C CA . THR A 1 135 ? 20.824 -3.078 -14.937 1.00 92.00 135 THR A CA 1
ATOM 1008 C C . THR A 1 135 ? 19.315 -3.154 -14.693 1.00 92.00 135 THR A C 1
ATOM 1010 O O . THR A 1 135 ? 18.824 -4.220 -14.324 1.00 92.00 135 THR A O 1
ATOM 1013 N N . VAL A 1 136 ? 18.559 -2.102 -15.025 1.00 91.50 136 VAL A N 1
ATOM 1014 C CA . VAL A 1 136 ? 17.089 -2.106 -14.948 1.00 91.50 136 VAL A CA 1
ATOM 1015 C C . VAL A 1 136 ? 16.493 -3.160 -15.880 1.00 91.50 136 VAL A C 1
ATOM 1017 O O . VAL A 1 136 ? 15.684 -3.984 -15.449 1.00 91.50 136 VAL A O 1
ATOM 1020 N N . ALA A 1 137 ? 16.938 -3.205 -17.140 1.00 89.44 137 ALA A N 1
ATOM 1021 C CA . ALA A 1 137 ? 16.469 -4.193 -18.113 1.00 89.44 137 ALA A CA 1
ATOM 1022 C C . ALA A 1 137 ? 16.745 -5.636 -17.645 1.00 89.44 137 ALA A C 1
ATOM 1024 O O . ALA A 1 137 ? 15.894 -6.523 -17.780 1.00 89.44 137 ALA A O 1
ATOM 1025 N N . ARG A 1 138 ? 17.916 -5.872 -17.033 1.00 90.00 138 ARG A N 1
ATOM 1026 C CA . ARG A 1 138 ? 18.269 -7.171 -16.432 1.00 90.00 138 ARG A CA 1
ATOM 1027 C C . ARG A 1 138 ? 17.353 -7.533 -15.262 1.00 90.00 138 ARG A C 1
ATOM 1029 O O . ARG A 1 138 ? 16.901 -8.676 -15.186 1.00 90.00 138 ARG A O 1
ATOM 1036 N N . ASN A 1 139 ? 17.054 -6.583 -14.377 1.00 90.12 139 ASN A N 1
ATOM 1037 C CA . ASN A 1 139 ? 16.173 -6.800 -13.228 1.00 90.12 139 ASN A CA 1
ATOM 1038 C C . ASN A 1 139 ? 14.738 -7.126 -13.662 1.00 90.12 139 ASN A C 1
ATOM 1040 O O . ASN A 1 139 ? 14.163 -8.101 -13.173 1.00 90.12 139 ASN A O 1
ATOM 1044 N N . LEU A 1 140 ? 14.200 -6.392 -14.643 1.00 87.94 140 LEU A N 1
ATOM 1045 C CA . LEU A 1 140 ? 12.895 -6.682 -15.247 1.00 87.94 140 LEU A CA 1
ATOM 1046 C C . LEU A 1 140 ? 12.863 -8.076 -15.881 1.00 87.94 140 LEU A C 1
ATOM 1048 O O . LEU A 1 140 ? 11.969 -8.867 -15.591 1.00 87.94 140 LEU A O 1
ATOM 1052 N N . SER A 1 141 ? 13.881 -8.420 -16.675 1.00 87.44 141 SER A N 1
ATOM 1053 C CA . SER A 1 141 ? 13.988 -9.739 -17.314 1.00 87.44 141 SER A CA 1
ATOM 1054 C C . SER A 1 141 ? 14.019 -10.877 -16.288 1.00 87.44 141 SER A C 1
ATOM 1056 O O . SER A 1 141 ? 13.365 -11.906 -16.468 1.00 87.44 141 SER A O 1
ATOM 1058 N N . ARG A 1 142 ? 14.741 -10.693 -15.173 1.00 86.00 142 ARG A N 1
ATOM 1059 C CA . ARG A 1 142 ? 14.799 -11.672 -14.079 1.00 86.00 142 ARG A CA 1
ATOM 1060 C C . ARG A 1 142 ? 13.429 -11.866 -13.428 1.00 86.00 142 ARG A C 1
ATOM 1062 O O . ARG A 1 142 ? 13.023 -13.011 -13.221 1.00 86.00 142 ARG A O 1
ATOM 1069 N N . LYS A 1 143 ? 12.718 -10.767 -13.153 1.00 81.38 143 LYS A N 1
ATOM 1070 C CA . LYS A 1 143 ? 11.383 -10.781 -12.540 1.00 81.38 143 LYS A CA 1
ATOM 1071 C C . LYS A 1 143 ? 10.342 -11.431 -13.459 1.00 81.38 143 LYS A C 1
ATOM 1073 O O . LYS A 1 143 ? 9.596 -12.298 -13.011 1.00 81.38 143 LYS A O 1
ATOM 1078 N N . LEU A 1 144 ? 10.357 -11.111 -14.755 1.00 79.88 144 LEU A N 1
ATOM 1079 C CA . LEU A 1 144 ? 9.520 -11.773 -15.765 1.00 79.88 144 LEU A CA 1
ATOM 1080 C C . LEU A 1 144 ? 9.808 -13.272 -15.853 1.00 79.88 144 LEU A C 1
ATOM 1082 O O . LEU A 1 144 ? 8.887 -14.085 -15.868 1.00 79.88 144 LEU A O 1
ATOM 1086 N N . GLY A 1 145 ? 11.087 -13.652 -15.853 1.00 81.62 145 GLY A N 1
ATOM 1087 C CA . GLY A 1 145 ? 11.486 -15.055 -15.842 1.00 81.62 145 GLY A CA 1
ATOM 1088 C C . GLY A 1 145 ? 10.980 -15.803 -14.606 1.00 81.62 145 GLY A C 1
ATOM 1089 O O . GLY A 1 145 ? 10.575 -16.957 -14.723 1.00 81.62 145 GLY A O 1
ATOM 1090 N N . ALA A 1 146 ? 10.985 -15.169 -13.428 1.00 78.44 146 ALA A N 1
ATOM 1091 C CA . ALA A 1 146 ? 10.413 -15.750 -12.212 1.00 78.44 146 ALA A CA 1
ATOM 1092 C C . ALA A 1 146 ? 8.894 -15.945 -12.342 1.00 78.44 146 ALA A C 1
ATOM 1094 O O . ALA A 1 146 ? 8.400 -17.047 -12.102 1.00 78.44 146 ALA A O 1
ATOM 1095 N N . TRP A 1 147 ? 8.184 -14.922 -12.824 1.00 72.25 147 TRP A N 1
ATOM 1096 C CA . TRP A 1 147 ? 6.741 -14.981 -13.052 1.00 72.25 147 TRP A CA 1
ATOM 1097 C C . TRP A 1 147 ? 6.339 -16.093 -14.037 1.00 72.25 147 TRP A C 1
ATOM 1099 O O . TRP A 1 147 ? 5.473 -16.907 -13.720 1.00 72.25 147 TRP A O 1
ATOM 1109 N N . LEU A 1 148 ? 7.021 -16.202 -15.187 1.00 74.44 148 LEU A N 1
ATOM 1110 C CA . LEU A 1 148 ? 6.750 -17.229 -16.207 1.00 74.44 148 LEU A CA 1
ATOM 1111 C C . LEU A 1 148 ? 6.960 -18.660 -15.704 1.00 74.44 148 LEU A C 1
ATOM 1113 O O . LEU A 1 148 ? 6.279 -19.579 -16.150 1.00 74.44 148 LEU A O 1
ATOM 1117 N N . ARG A 1 149 ? 7.881 -18.871 -14.757 1.00 79.62 149 ARG A N 1
ATOM 1118 C CA . ARG A 1 149 ? 8.104 -20.186 -14.134 1.00 79.62 149 ARG A CA 1
ATOM 1119 C C . ARG A 1 149 ? 7.003 -20.575 -13.141 1.00 79.62 149 ARG A C 1
ATOM 1121 O O . ARG A 1 149 ? 7.171 -21.545 -12.408 1.00 79.62 149 ARG A O 1
ATOM 1128 N N . GLY A 1 150 ? 5.918 -19.801 -13.055 1.00 62.53 150 GLY A N 1
ATOM 1129 C CA . GLY A 1 150 ? 4.879 -19.976 -12.041 1.00 62.53 150 GLY A CA 1
ATOM 1130 C C . GLY A 1 150 ? 5.398 -19.740 -10.623 1.00 62.53 150 GLY A C 1
ATOM 1131 O O . GLY A 1 150 ? 4.709 -20.044 -9.652 1.00 62.53 150 GLY A O 1
ATOM 1132 N N . SER A 1 151 ? 6.615 -19.202 -10.488 1.00 51.12 151 SER A N 1
ATOM 1133 C CA . SER A 1 151 ? 7.154 -18.799 -9.202 1.00 51.12 151 SER A CA 1
ATOM 1134 C C . SER A 1 151 ? 6.472 -17.483 -8.846 1.00 51.12 151 SER A C 1
ATOM 1136 O O . SER A 1 151 ? 6.947 -16.404 -9.194 1.00 51.12 151 SER A O 1
ATOM 1138 N N . GLN A 1 152 ? 5.328 -17.569 -8.164 1.00 53.62 152 GLN A N 1
ATOM 1139 C CA . GLN A 1 152 ? 4.959 -16.506 -7.233 1.00 53.62 152 GLN A CA 1
ATOM 1140 C C . GLN A 1 152 ? 6.191 -16.315 -6.348 1.00 53.62 152 GLN A C 1
ATOM 1142 O O . GLN A 1 152 ? 6.665 -17.297 -5.770 1.00 53.62 152 GLN A O 1
ATOM 1147 N N . GLU A 1 153 ? 6.785 -15.119 -6.332 1.00 51.28 153 GLU A N 1
ATOM 1148 C CA . GLU A 1 153 ? 7.961 -14.905 -5.492 1.00 51.28 153 GLU A CA 1
ATOM 1149 C C . GLU A 1 153 ? 7.621 -15.346 -4.061 1.00 51.28 153 GLU A C 1
ATOM 1151 O O . GLU A 1 153 ? 6.607 -14.897 -3.512 1.00 51.28 153 GLU A O 1
ATOM 1156 N N . PRO A 1 154 ? 8.405 -16.257 -3.454 1.00 43.00 154 PRO A N 1
ATOM 1157 C CA . PRO A 1 154 ? 8.165 -16.647 -2.083 1.00 43.00 154 PRO A CA 1
ATOM 1158 C C . PRO A 1 154 ? 8.409 -15.432 -1.186 1.00 43.00 154 PRO A C 1
ATOM 1160 O O . PRO A 1 154 ? 9.545 -15.062 -0.909 1.00 43.00 154 PRO A O 1
ATOM 1163 N N . GLY A 1 155 ? 7.323 -14.835 -0.703 1.00 53.41 155 GLY A N 1
ATOM 1164 C CA . GLY A 1 155 ? 7.318 -14.033 0.511 1.00 53.41 155 GLY A CA 1
ATOM 1165 C C . GLY A 1 155 ? 7.767 -12.582 0.364 1.00 53.41 155 GLY A C 1
ATOM 1166 O O . GLY A 1 155 ? 8.927 -12.258 0.590 1.00 53.41 155 GLY A O 1
ATOM 1167 N N . ARG A 1 156 ? 6.785 -11.692 0.222 1.00 55.03 156 ARG A N 1
ATOM 1168 C CA . ARG A 1 156 ? 6.820 -10.336 0.800 1.00 55.03 156 ARG A CA 1
ATOM 1169 C C . ARG A 1 156 ? 5.416 -9.807 1.077 1.00 55.03 156 ARG A C 1
ATOM 1171 O O . ARG A 1 156 ? 5.194 -9.230 2.126 1.00 55.03 156 ARG A O 1
ATOM 1178 N N . HIS A 1 157 ? 4.454 -10.163 0.232 1.00 62.00 157 HIS A N 1
ATOM 1179 C CA . HIS A 1 157 ? 3.108 -9.603 0.307 1.00 62.00 157 HIS A CA 1
ATOM 1180 C C . HIS A 1 157 ? 2.207 -10.310 1.325 1.00 62.00 157 HIS A C 1
ATOM 1182 O O . HIS A 1 157 ? 2.068 -11.538 1.324 1.00 62.00 157 HIS A O 1
ATOM 1188 N N . HIS A 1 158 ? 1.530 -9.515 2.150 1.00 63.47 158 HIS A N 1
ATOM 1189 C CA . HIS A 1 158 ? 0.413 -9.976 2.964 1.00 63.47 158 HIS A CA 1
ATOM 1190 C C . HIS A 1 158 ? -0.744 -10.412 2.045 1.00 63.47 158 HIS A C 1
ATOM 1192 O O . HIS A 1 158 ? -1.145 -9.675 1.148 1.00 63.47 158 HIS A O 1
ATOM 1198 N N . GLN A 1 159 ? -1.292 -11.610 2.269 1.00 66.25 159 GLN A N 1
ATOM 1199 C CA . GLN A 1 159 ? -2.416 -12.169 1.492 1.00 66.25 159 GLN A CA 1
ATOM 1200 C C . GLN A 1 159 ? -3.785 -11.576 1.882 1.00 66.25 159 GLN A C 1
ATOM 1202 O O . GLN A 1 159 ? -4.799 -11.922 1.292 1.00 66.25 159 GLN A O 1
ATOM 1207 N N . GLY A 1 160 ? -3.823 -10.691 2.879 1.00 72.12 160 GLY A N 1
ATOM 1208 C CA . GLY A 1 160 ? -5.035 -10.048 3.374 1.00 72.12 160 GLY A CA 1
ATOM 1209 C C . GLY A 1 160 ? -4.729 -8.699 4.022 1.00 72.12 160 GLY A C 1
ATOM 1210 O O . GLY A 1 160 ? -3.566 -8.259 3.981 1.00 72.12 160 GLY A O 1
ATOM 1211 N N . PRO A 1 161 ? -5.748 -8.064 4.627 1.00 75.19 161 PRO A N 1
ATOM 1212 C CA . PRO A 1 161 ? -5.593 -6.765 5.245 1.00 75.19 161 PRO A CA 1
ATOM 1213 C C . PRO A 1 161 ? -4.587 -6.843 6.396 1.00 75.19 161 PRO A C 1
ATOM 1215 O O . PRO A 1 161 ? -4.714 -7.687 7.291 1.00 75.19 161 PRO A O 1
ATOM 1218 N N . ALA A 1 162 ? -3.554 -6.006 6.341 1.00 85.19 162 ALA A N 1
ATOM 1219 C CA . ALA A 1 162 ? -2.517 -5.922 7.370 1.00 85.19 162 ALA A CA 1
ATOM 1220 C C . ALA A 1 162 ? -2.716 -4.721 8.298 1.00 85.19 162 ALA A C 1
ATOM 1222 O O . ALA A 1 162 ? -2.228 -4.757 9.424 1.00 85.19 162 ALA A O 1
ATOM 1223 N N . ILE A 1 163 ? -3.447 -3.697 7.844 1.00 88.31 163 ILE A N 1
ATOM 1224 C CA . ILE A 1 163 ? -3.744 -2.490 8.615 1.00 88.31 163 ILE A CA 1
ATOM 1225 C C . ILE A 1 163 ? -5.251 -2.412 8.857 1.00 88.31 163 ILE A C 1
ATOM 1227 O O . ILE A 1 163 ? -6.012 -2.133 7.930 1.00 88.31 163 ILE A O 1
ATOM 1231 N N . LEU A 1 164 ? -5.668 -2.638 10.102 1.00 88.62 164 LEU A N 1
ATOM 1232 C CA . LEU A 1 164 ? -7.063 -2.572 10.532 1.00 88.62 164 LEU A CA 1
ATOM 1233 C C . LEU A 1 164 ? -7.300 -1.325 11.389 1.00 88.62 164 LEU A C 1
ATOM 1235 O O . LEU A 1 164 ? -6.702 -1.173 12.454 1.00 88.62 164 LEU A O 1
ATOM 1239 N N . GLY A 1 165 ? -8.204 -0.453 10.954 1.00 88.44 165 GLY A N 1
ATOM 1240 C CA . GLY A 1 165 ? -8.678 0.680 11.741 1.00 88.44 165 GLY A CA 1
ATOM 1241 C C . GLY A 1 165 ? -9.845 0.275 12.632 1.00 88.44 165 GLY A C 1
ATOM 1242 O O . GLY A 1 165 ? -10.854 -0.216 12.139 1.00 88.44 165 GLY A O 1
ATOM 1243 N N . LEU A 1 166 ? -9.747 0.508 13.937 1.00 87.56 166 LEU A N 1
ATOM 1244 C CA . LEU A 1 166 ? -10.841 0.342 14.885 1.00 87.56 166 LEU A CA 1
ATOM 1245 C C . LEU A 1 166 ? -11.326 1.703 15.377 1.00 87.56 166 LEU A C 1
ATOM 1247 O O . LEU A 1 166 ? -10.569 2.491 15.948 1.00 87.56 166 LEU A O 1
ATOM 1251 N N . VAL A 1 167 ? -12.628 1.946 15.238 1.00 85.81 167 VAL A N 1
ATOM 1252 C CA . VAL A 1 167 ? -13.277 3.141 15.782 1.00 85.81 167 VAL A CA 1
ATOM 1253 C C . VAL A 1 167 ? -14.365 2.720 16.757 1.00 85.81 167 VAL A C 1
ATOM 1255 O O . VAL A 1 167 ? -15.446 2.288 16.368 1.00 85.81 167 VAL A O 1
ATOM 1258 N N . GLY A 1 168 ? -14.088 2.847 18.056 1.00 83.25 168 GLY A N 1
ATOM 1259 C CA . GLY A 1 168 ? -15.097 2.635 19.100 1.00 83.25 168 GLY A CA 1
ATOM 1260 C C . GLY A 1 168 ? -15.991 3.864 19.288 1.00 83.25 168 GLY A C 1
ATOM 1261 O O . GLY A 1 168 ? -15.565 4.822 19.943 1.00 83.25 168 GLY A O 1
ATOM 1262 N N . ALA A 1 169 ? -17.219 3.814 18.767 1.00 80.88 169 ALA A N 1
ATOM 1263 C CA . ALA A 1 169 ? -18.171 4.928 18.756 1.00 80.88 169 ALA A CA 1
ATOM 1264 C C . ALA A 1 169 ? -18.822 5.210 20.124 1.00 80.88 169 ALA A C 1
ATOM 1266 O O . ALA A 1 169 ? -19.214 6.341 20.419 1.00 80.88 169 ALA A O 1
ATOM 1267 N N . THR A 1 170 ? -18.869 4.207 21.005 1.00 81.38 170 THR A N 1
ATOM 1268 C CA . THR A 1 170 ? -19.438 4.317 22.357 1.00 81.38 170 THR A CA 1
ATOM 1269 C C . THR A 1 170 ? -18.443 3.876 23.431 1.00 81.38 170 THR A C 1
ATOM 1271 O O . THR A 1 170 ? -17.560 3.070 23.131 1.00 81.38 170 THR A O 1
ATOM 1274 N N . PRO A 1 171 ? -18.582 4.333 24.696 1.00 81.44 171 PRO A N 1
ATOM 1275 C CA . PRO A 1 171 ? -17.726 3.905 25.805 1.00 81.44 171 PRO A CA 1
ATOM 1276 C C . PRO A 1 171 ? -17.609 2.384 25.967 1.00 81.44 171 PRO A C 1
ATOM 1278 O O . PRO A 1 171 ? -16.513 1.893 26.218 1.00 81.44 171 PRO A O 1
ATOM 1281 N N . ARG A 1 172 ? -18.694 1.613 25.787 1.00 82.06 172 ARG A N 1
ATOM 1282 C CA . ARG A 1 172 ? -18.608 0.146 25.885 1.00 82.06 172 ARG A CA 1
ATOM 1283 C C . ARG A 1 172 ? -17.919 -0.479 24.682 1.00 82.06 172 ARG A C 1
ATOM 1285 O O . ARG A 1 172 ? -17.125 -1.394 24.876 1.00 82.06 172 ARG A O 1
ATOM 1292 N N . ALA A 1 173 ? -18.165 0.024 23.470 1.00 81.19 173 ALA A N 1
ATOM 1293 C CA . ALA A 1 173 ? -17.454 -0.431 22.278 1.00 81.19 173 ALA A CA 1
ATOM 1294 C C . ALA A 1 173 ? -15.935 -0.218 22.414 1.00 81.19 173 ALA A C 1
ATOM 1296 O O . ALA A 1 173 ? -15.153 -1.023 21.915 1.00 81.19 173 ALA A O 1
ATOM 1297 N N . ARG A 1 174 ? -15.501 0.808 23.165 1.00 78.62 174 ARG A N 1
ATOM 1298 C CA . ARG A 1 174 ? -14.075 1.032 23.466 1.00 78.62 174 ARG A CA 1
ATOM 1299 C C . ARG A 1 174 ? -13.425 -0.110 24.232 1.00 78.62 174 ARG A C 1
ATOM 1301 O O . ARG A 1 174 ? -12.264 -0.415 23.986 1.00 78.62 174 ARG A O 1
ATOM 1308 N N . ASN A 1 175 ? -14.182 -0.774 25.097 1.00 80.62 175 ASN A N 1
ATOM 1309 C CA . ASN A 1 175 ? -13.679 -1.879 25.905 1.00 80.62 175 ASN A CA 1
ATOM 1310 C C . ASN A 1 175 ? -13.544 -3.188 25.110 1.00 80.62 175 ASN A C 1
ATOM 1312 O O . ASN A 1 175 ? -13.009 -4.153 25.645 1.00 80.62 175 ASN A O 1
ATOM 1316 N N . LEU A 1 176 ? -14.012 -3.243 23.854 1.00 80.81 176 LEU A N 1
ATOM 1317 C CA . LEU A 1 176 ? -13.896 -4.431 22.998 1.00 80.81 176 LEU A CA 1
ATOM 1318 C C . LEU A 1 176 ? -12.538 -4.552 22.302 1.00 80.81 176 LEU A C 1
ATOM 1320 O O . LEU A 1 176 ? -12.186 -5.645 21.868 1.00 80.81 176 LEU A O 1
ATOM 1324 N N . VAL A 1 177 ? -11.765 -3.465 22.226 1.00 77.25 177 VAL A N 1
ATOM 1325 C CA . VAL A 1 177 ? -10.464 -3.447 21.541 1.00 77.25 177 VAL A CA 1
ATOM 1326 C C . VAL A 1 177 ? -9.495 -4.444 22.176 1.00 77.25 177 VAL A C 1
ATOM 1328 O O . VAL A 1 177 ? -8.908 -5.259 21.473 1.00 77.25 177 VAL A O 1
ATOM 1331 N N . VAL A 1 178 ? -9.372 -4.433 23.507 1.00 82.12 178 VAL A N 1
ATOM 1332 C CA . VAL A 1 178 ? -8.449 -5.327 24.225 1.00 82.12 178 VAL A CA 1
ATOM 1333 C C . VAL A 1 178 ? -8.834 -6.807 24.048 1.00 82.12 178 VAL A C 1
ATOM 1335 O O . VAL A 1 178 ? -7.989 -7.561 23.567 1.00 82.12 178 VAL A O 1
ATOM 1338 N N . PRO A 1 179 ? -10.087 -7.242 24.308 1.00 86.44 179 PRO A N 1
ATOM 1339 C CA . PRO A 1 179 ? -10.509 -8.618 24.036 1.00 86.44 179 PRO A CA 1
ATOM 1340 C C . PRO A 1 179 ? -10.326 -9.056 22.578 1.00 86.44 179 PRO A C 1
ATOM 1342 O O . PRO A 1 179 ? -9.999 -10.216 22.325 1.00 86.44 179 PRO A O 1
ATOM 1345 N N . LEU A 1 180 ? -10.543 -8.150 21.617 1.00 83.00 180 LEU A N 1
ATOM 1346 C CA . LEU A 1 180 ? -10.336 -8.432 20.198 1.00 83.00 180 LEU A CA 1
ATOM 1347 C C . LEU A 1 180 ? -8.855 -8.680 19.896 1.00 83.00 180 LEU A C 1
ATOM 1349 O O . LEU A 1 180 ? -8.522 -9.676 19.259 1.00 83.00 180 LEU A O 1
ATOM 1353 N N . VAL A 1 181 ? -7.963 -7.822 20.391 1.00 83.06 181 VAL A N 1
ATOM 1354 C CA . VAL A 1 181 ? -6.513 -8.010 20.243 1.00 83.06 181 VAL A CA 1
ATOM 1355 C C . VAL A 1 181 ? -6.078 -9.322 20.885 1.00 83.06 181 VAL A C 1
ATOM 1357 O O . VAL A 1 181 ? -5.369 -10.099 20.256 1.00 83.06 181 VAL A O 1
ATOM 1360 N N . GLU A 1 182 ? -6.518 -9.610 22.108 1.00 86.19 182 GLU A N 1
ATOM 1361 C CA . GLU A 1 182 ? -6.186 -10.862 22.795 1.00 86.19 182 GLU A CA 1
ATOM 1362 C C . GLU A 1 182 ? -6.699 -12.092 22.033 1.00 86.19 182 GLU A C 1
ATOM 1364 O O . GLU A 1 182 ? -6.044 -13.136 22.015 1.00 86.19 182 GLU A O 1
ATOM 1369 N N . ALA A 1 183 ? -7.852 -11.988 21.363 1.00 84.62 183 ALA A N 1
ATOM 1370 C CA . ALA A 1 183 ? -8.326 -13.025 20.456 1.00 84.62 183 ALA A CA 1
ATOM 1371 C C . ALA A 1 183 ? -7.393 -13.202 19.249 1.00 84.62 183 ALA A C 1
ATOM 1373 O O . ALA A 1 183 ? -6.996 -14.329 18.979 1.00 84.62 183 ALA A O 1
ATOM 1374 N N . LEU A 1 184 ? -6.976 -12.116 18.595 1.00 82.19 184 LEU A N 1
ATOM 1375 C CA . LEU A 1 184 ? -6.058 -12.167 17.451 1.00 82.19 184 LEU A CA 1
ATOM 1376 C C . LEU A 1 184 ? -4.655 -12.680 17.835 1.00 82.19 184 LEU A C 1
ATOM 1378 O O . LEU A 1 184 ? -4.031 -13.412 17.069 1.00 82.19 184 LEU A O 1
ATOM 1382 N N . LEU A 1 185 ? -4.159 -12.346 19.031 1.00 84.56 185 LEU A N 1
ATOM 1383 C CA . LEU A 1 185 ? -2.872 -12.833 19.545 1.00 84.56 185 LEU A CA 1
ATOM 1384 C C . LEU A 1 185 ? -2.870 -14.351 19.777 1.00 84.56 185 LEU A C 1
ATOM 1386 O O . LEU A 1 185 ? -1.820 -14.984 19.644 1.00 84.56 185 LEU A O 1
ATOM 1390 N N . ARG A 1 186 ? -4.022 -14.957 20.108 1.00 84.94 186 ARG A N 1
ATOM 1391 C CA . ARG A 1 186 ? -4.135 -16.417 20.297 1.00 84.94 186 ARG A CA 1
ATOM 1392 C C . ARG A 1 186 ? -3.863 -17.208 19.020 1.00 84.94 186 ARG A C 1
ATOM 1394 O O . ARG A 1 186 ? -3.395 -18.339 19.119 1.00 84.94 186 ARG A O 1
ATOM 1401 N N . ASP A 1 187 ? -4.042 -16.588 17.859 1.00 80.69 187 ASP A N 1
ATOM 1402 C CA . ASP A 1 187 ? -3.720 -17.184 16.560 1.00 80.69 187 ASP A CA 1
ATOM 1403 C C . ASP A 1 187 ? -2.227 -17.042 16.196 1.00 80.69 187 ASP A C 1
ATOM 1405 O O . ASP A 1 187 ? -1.808 -17.382 15.090 1.00 80.69 187 ASP A O 1
ATOM 1409 N N . GLY A 1 188 ? -1.396 -16.551 17.126 1.00 78.19 188 GLY A N 1
ATOM 1410 C CA . GLY A 1 188 ? 0.054 -16.433 16.958 1.00 78.19 188 GLY A CA 1
ATOM 1411 C C . GLY A 1 188 ? 0.493 -15.246 16.099 1.00 78.19 188 GLY A C 1
ATOM 1412 O O . GLY A 1 188 ? 1.632 -15.215 15.631 1.00 78.19 188 GLY A O 1
ATOM 1413 N N . LEU A 1 189 ? -0.392 -14.273 15.877 1.00 78.06 189 LEU A N 1
ATOM 1414 C CA . LEU A 1 189 ? -0.113 -13.083 15.079 1.00 78.06 189 LEU A CA 1
ATOM 1415 C C . LEU A 1 189 ? 0.706 -12.064 15.886 1.00 78.06 189 LEU A C 1
ATOM 1417 O O . LEU A 1 189 ? 0.378 -11.772 17.034 1.00 78.06 189 LEU A O 1
ATOM 1421 N N . ALA A 1 190 ? 1.751 -11.494 15.280 1.00 83.81 190 ALA A N 1
ATOM 1422 C CA . ALA A 1 190 ? 2.426 -10.316 15.822 1.00 83.81 190 ALA A CA 1
ATOM 1423 C C . ALA A 1 190 ? 1.580 -9.074 15.517 1.00 83.81 190 ALA A C 1
ATOM 1425 O O . ALA A 1 190 ? 1.204 -8.849 14.362 1.00 83.81 190 ALA A O 1
ATOM 1426 N N . ILE A 1 191 ? 1.261 -8.297 16.552 1.00 86.06 191 ILE A N 1
ATOM 1427 C CA . ILE A 1 191 ? 0.353 -7.152 16.453 1.00 86.06 191 ILE A CA 1
ATOM 1428 C C . ILE A 1 191 ? 1.037 -5.913 17.022 1.00 86.06 191 ILE A C 1
ATOM 1430 O O . ILE A 1 191 ? 1.569 -5.931 18.136 1.00 86.06 191 ILE A O 1
ATOM 1434 N N . GLN A 1 192 ? 0.988 -4.836 16.249 1.00 88.56 192 GLN A N 1
ATOM 1435 C CA . GLN A 1 192 ? 1.332 -3.488 16.671 1.00 88.56 192 GLN A CA 1
ATOM 1436 C C . GLN A 1 192 ? 0.050 -2.678 16.793 1.00 88.56 192 GLN A C 1
ATOM 1438 O O . GLN A 1 192 ? -0.775 -2.668 15.881 1.00 88.56 192 GLN A O 1
ATOM 1443 N N . ILE A 1 193 ? -0.115 -1.987 17.913 1.00 87.88 193 ILE A N 1
ATOM 1444 C CA . ILE A 1 193 ? -1.269 -1.133 18.177 1.00 87.88 193 ILE A CA 1
ATOM 1445 C C . ILE A 1 193 ? -0.803 0.305 18.259 1.00 87.88 193 ILE A C 1
ATOM 1447 O O . ILE A 1 193 ? 0.067 0.631 19.066 1.00 87.88 193 ILE A O 1
ATOM 1451 N N . LEU A 1 194 ? -1.438 1.166 17.478 1.00 86.44 194 LEU A N 1
ATOM 1452 C CA . LEU A 1 194 ? -1.344 2.606 17.636 1.00 86.44 194 LEU A CA 1
ATOM 1453 C C . LEU A 1 194 ? -2.675 3.111 18.184 1.00 86.44 194 LEU A C 1
ATOM 1455 O O . LEU A 1 194 ? -3.711 2.897 17.559 1.00 86.44 194 LEU A O 1
ATOM 1459 N N . THR A 1 195 ? -2.653 3.747 19.356 1.00 84.56 195 THR A N 1
ATOM 1460 C CA . THR A 1 195 ? -3.877 4.204 20.029 1.00 84.56 195 THR A CA 1
ATOM 1461 C C . THR A 1 195 ? -3.767 5.626 20.564 1.00 84.56 195 THR A C 1
ATOM 1463 O O . THR A 1 195 ? -2.709 6.067 21.016 1.00 84.56 195 THR A O 1
ATOM 1466 N N . ASP A 1 196 ? -4.883 6.348 20.528 1.00 79.12 196 ASP A N 1
ATOM 1467 C CA . ASP A 1 196 ? -5.053 7.667 21.147 1.00 79.12 196 ASP A CA 1
ATOM 1468 C C . ASP A 1 196 ? -5.722 7.596 22.530 1.00 79.12 196 ASP A C 1
ATOM 1470 O O . ASP A 1 196 ? -6.006 8.614 23.167 1.00 79.12 196 ASP A O 1
ATOM 1474 N N . ARG A 1 197 ? -6.000 6.379 23.006 1.00 77.31 197 ARG A N 1
ATOM 1475 C CA . ARG A 1 197 ? -6.769 6.119 24.222 1.00 77.31 197 ARG A CA 1
ATOM 1476 C C . ARG A 1 197 ? -5.841 5.961 25.409 1.00 77.31 197 ARG A C 1
ATOM 1478 O O . ARG A 1 197 ? -5.409 4.863 25.760 1.00 77.31 197 ARG A O 1
ATOM 1485 N N . THR A 1 198 ? -5.538 7.080 26.054 1.00 69.25 198 THR A N 1
ATOM 1486 C CA . THR A 1 198 ? -4.754 7.073 27.290 1.00 69.25 198 THR A CA 1
ATOM 1487 C C . THR A 1 198 ? -5.505 6.330 28.405 1.00 69.25 198 THR A C 1
ATOM 1489 O O . THR A 1 198 ? -6.710 6.492 28.590 1.00 69.25 198 THR A O 1
ATOM 1492 N N . GLY A 1 199 ? -4.793 5.471 29.142 1.00 65.56 199 GLY A N 1
ATOM 1493 C CA . GLY A 1 199 ? -5.341 4.742 30.295 1.00 65.56 199 GLY A CA 1
ATOM 1494 C C . GLY A 1 199 ? -6.086 3.436 29.987 1.00 65.56 199 GLY A C 1
ATOM 1495 O O . GLY A 1 199 ? -6.577 2.805 30.922 1.00 65.56 199 GLY A O 1
ATOM 1496 N N . SER A 1 200 ? -6.156 2.997 28.724 1.00 64.94 200 SER A N 1
ATOM 1497 C CA . SER A 1 200 ? -6.659 1.655 28.393 1.00 64.94 200 SER A CA 1
ATOM 1498 C C . SER A 1 200 ? -5.671 0.581 28.886 1.00 64.94 200 SER A C 1
ATOM 1500 O O . SER A 1 200 ? -4.461 0.766 28.715 1.00 64.94 200 SER A O 1
ATOM 1502 N N . PRO A 1 201 ? -6.123 -0.526 29.512 1.00 66.75 201 PRO A N 1
ATOM 1503 C CA . PRO A 1 201 ? -5.219 -1.592 29.934 1.00 66.75 201 PRO A CA 1
ATOM 1504 C C . PRO A 1 201 ? -4.490 -2.178 28.720 1.00 66.75 201 PRO A C 1
ATOM 1506 O O . PRO A 1 201 ? -5.105 -2.448 27.689 1.00 66.75 201 PRO A O 1
ATOM 1509 N N . ALA A 1 202 ? -3.174 -2.370 28.839 1.00 70.25 202 ALA A N 1
ATOM 1510 C CA . ALA A 1 202 ? -2.392 -2.984 27.772 1.00 70.25 202 ALA A CA 1
ATOM 1511 C C . ALA A 1 202 ? -2.840 -4.448 27.565 1.00 70.25 202 ALA A C 1
ATOM 1513 O O . ALA A 1 202 ? -3.023 -5.157 28.561 1.00 70.25 202 ALA A O 1
ATOM 1514 N N . PRO A 1 203 ? -3.000 -4.917 26.313 1.00 77.25 203 PRO A N 1
ATOM 1515 C CA . PRO A 1 203 ? -3.304 -6.317 26.031 1.00 77.25 203 PRO A CA 1
ATOM 1516 C C . PRO A 1 203 ? -2.237 -7.249 26.608 1.00 77.25 203 PRO A C 1
ATOM 1518 O O . PRO A 1 203 ? -1.047 -6.924 26.606 1.00 77.25 203 PRO A O 1
ATOM 1521 N N . GLN A 1 204 ? -2.643 -8.431 27.067 1.00 71.88 204 GLN A N 1
ATOM 1522 C CA . GLN A 1 204 ? -1.691 -9.447 27.516 1.00 71.88 204 GLN A CA 1
ATOM 1523 C C . GLN A 1 204 ? -1.086 -10.192 26.312 1.00 71.88 204 GLN A C 1
ATOM 1525 O O . GLN A 1 204 ? -1.813 -10.697 25.461 1.00 71.88 204 GLN A O 1
ATOM 1530 N N . GLY A 1 205 ? 0.246 -10.306 26.248 1.00 69.81 205 GLY A N 1
ATOM 1531 C CA . GLY A 1 205 ? 0.959 -11.056 25.200 1.00 69.81 205 GLY A CA 1
ATOM 1532 C C . GLY A 1 205 ? 2.051 -10.249 24.489 1.00 69.81 205 GLY A C 1
ATOM 1533 O O . GLY A 1 205 ? 2.404 -9.150 24.910 1.00 69.81 205 GLY A O 1
ATOM 1534 N N . LYS A 1 206 ? 2.624 -10.808 23.411 1.00 71.19 206 LYS A N 1
ATOM 1535 C CA . LYS A 1 206 ? 3.618 -10.117 22.567 1.00 71.19 206 LYS A CA 1
ATOM 1536 C C . LYS A 1 206 ? 2.918 -9.139 21.617 1.00 71.19 206 LYS A C 1
ATOM 1538 O O . LYS A 1 206 ? 2.704 -9.452 20.452 1.00 71.19 206 LYS A O 1
ATOM 1543 N N . CYS A 1 207 ? 2.565 -7.972 22.137 1.00 81.62 207 CYS A N 1
ATOM 1544 C CA . CYS A 1 207 ? 1.970 -6.871 21.389 1.00 81.62 207 CYS A CA 1
ATOM 1545 C C . CYS A 1 207 ? 2.765 -5.593 21.660 1.00 81.62 207 CYS A C 1
ATOM 1547 O O . CYS A 1 207 ? 3.040 -5.276 22.819 1.00 81.62 207 CYS A O 1
ATOM 1549 N N . GLY A 1 208 ? 3.126 -4.854 20.613 1.00 82.06 208 GLY A N 1
ATOM 1550 C CA . GLY A 1 208 ? 3.639 -3.495 20.773 1.00 82.06 208 GLY A CA 1
ATOM 1551 C C . GLY A 1 208 ? 2.470 -2.523 20.877 1.00 82.06 208 GLY A C 1
ATOM 1552 O O . GLY A 1 208 ? 1.536 -2.605 20.084 1.00 82.06 208 GLY A O 1
ATOM 1553 N N . VAL A 1 209 ? 2.479 -1.634 21.870 1.00 83.88 209 VAL A N 1
ATOM 1554 C CA . VAL A 1 209 ? 1.466 -0.578 22.008 1.00 83.88 209 VAL A CA 1
ATOM 1555 C C . VAL A 1 209 ? 2.174 0.761 22.002 1.00 83.88 209 VAL A C 1
ATOM 1557 O O . VAL A 1 209 ? 3.014 1.032 22.861 1.00 83.88 209 VAL A O 1
ATOM 1560 N N . GLN A 1 210 ? 1.817 1.601 21.040 1.00 83.56 210 GLN A N 1
ATOM 1561 C CA . GLN A 1 210 ? 2.291 2.966 20.939 1.00 83.56 210 GLN A CA 1
ATOM 1562 C C . GLN A 1 210 ? 1.128 3.928 21.154 1.00 83.56 210 GLN A C 1
ATOM 1564 O O . GLN A 1 210 ? 0.070 3.814 20.536 1.00 83.56 210 GLN A O 1
ATOM 1569 N N . PHE A 1 211 ? 1.343 4.895 22.040 1.00 77.94 211 PHE A N 1
ATOM 1570 C CA . PHE A 1 211 ? 0.392 5.970 22.278 1.00 77.94 211 PHE A CA 1
ATOM 1571 C C . PHE A 1 211 ? 0.725 7.147 21.371 1.00 77.94 211 PHE A C 1
ATOM 1573 O O . PHE A 1 211 ? 1.867 7.613 21.339 1.00 77.94 211 PHE A O 1
ATOM 1580 N N . PHE A 1 212 ? -0.276 7.647 20.657 1.00 74.69 212 PHE A N 1
ATOM 1581 C CA . PHE A 1 212 ? -0.177 8.914 19.947 1.00 74.69 212 PHE A CA 1
ATOM 1582 C C . PHE A 1 212 ? -0.733 10.024 20.854 1.00 74.69 212 PHE A C 1
ATOM 1584 O O . PHE A 1 212 ? -1.828 9.904 21.404 1.00 74.69 212 PHE A O 1
ATOM 1591 N N . SER A 1 213 ? 0.040 11.101 21.045 1.00 64.81 213 SER A N 1
ATOM 1592 C CA . SER A 1 213 ? -0.432 12.263 21.802 1.00 64.81 213 SER A CA 1
ATOM 1593 C C . SER A 1 213 ? -1.236 13.201 20.891 1.00 64.81 213 SER A C 1
ATOM 1595 O O . SER A 1 213 ? -0.690 13.688 19.890 1.00 64.81 213 SER A O 1
ATOM 1597 N N . PRO A 1 214 ? -2.493 13.533 21.240 1.00 54.38 214 PRO A N 1
ATOM 1598 C CA . PRO A 1 214 ? -3.301 14.493 20.492 1.00 54.38 214 PRO A CA 1
ATOM 1599 C C . PRO A 1 214 ? -2.732 15.924 20.515 1.00 54.38 214 PRO A C 1
ATOM 1601 O O . PRO A 1 214 ? -3.183 16.757 19.734 1.00 54.38 214 PRO A O 1
ATOM 1604 N N . GLU A 1 215 ? -1.710 16.216 21.324 1.00 54.66 215 GLU A N 1
ATOM 1605 C CA . GLU A 1 215 ? -1.129 17.559 21.488 1.00 54.66 215 GLU A CA 1
ATOM 1606 C C . GLU A 1 215 ? 0.040 17.879 20.531 1.00 54.66 215 GLU A C 1
ATOM 1608 O O . GLU A 1 215 ? 0.518 19.011 20.503 1.00 54.66 215 GLU A O 1
ATOM 1613 N N . ALA A 1 216 ? 0.510 16.925 19.717 1.00 54.38 216 ALA A N 1
ATOM 1614 C CA . ALA A 1 216 ? 1.604 17.182 18.769 1.00 54.38 216 ALA A CA 1
ATOM 1615 C C . ALA A 1 216 ? 1.187 18.107 17.583 1.00 54.38 216 ALA A C 1
ATOM 1617 O O . ALA A 1 216 ? 0.009 18.146 17.207 1.00 54.38 216 ALA A O 1
ATOM 1618 N N . PRO A 1 217 ? 2.116 18.845 16.945 1.00 53.44 217 PRO A N 1
ATOM 1619 C CA . PRO A 1 217 ? 1.820 19.653 15.755 1.00 53.44 217 PRO A CA 1
ATOM 1620 C C . PRO A 1 217 ? 1.294 18.799 14.583 1.00 53.44 217 PRO A C 1
ATOM 1622 O O . PRO A 1 217 ? 1.764 17.687 14.349 1.00 53.44 217 PRO A O 1
ATOM 1625 N N . GLY A 1 218 ? 0.313 19.316 13.830 1.00 57.84 218 GLY A N 1
ATOM 1626 C CA . GLY A 1 218 ? -0.497 18.530 12.881 1.00 57.84 218 GLY A CA 1
ATOM 1627 C C . GLY A 1 218 ? 0.263 17.807 11.755 1.00 57.84 218 GLY A C 1
ATOM 1628 O O . GLY A 1 218 ? -0.047 16.654 11.466 1.00 57.84 218 GLY A O 1
ATOM 1629 N N . GLN A 1 219 ? 1.268 18.435 11.128 1.00 57.50 219 GLN A N 1
ATOM 1630 C CA . GLN A 1 219 ? 2.027 17.806 10.028 1.00 57.50 219 GLN A CA 1
ATOM 1631 C C . GLN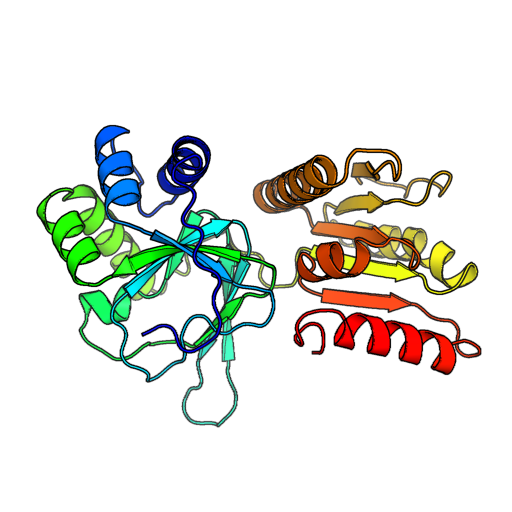 A 1 219 ? 2.987 16.707 10.515 1.00 57.50 219 GLN A C 1
ATOM 1633 O O . GLN A 1 219 ? 3.135 15.685 9.843 1.00 57.50 219 GLN A O 1
ATOM 1638 N N . ASP A 1 220 ? 3.567 16.861 11.707 1.00 64.25 220 ASP A N 1
ATOM 1639 C CA . ASP A 1 220 ? 4.489 15.873 12.280 1.00 64.25 220 ASP A CA 1
ATOM 1640 C C . ASP A 1 220 ? 3.758 14.579 12.672 1.00 64.25 220 ASP A C 1
ATOM 1642 O O . ASP A 1 220 ? 4.291 13.483 12.503 1.00 64.25 220 ASP A O 1
ATOM 1646 N N . LYS A 1 221 ? 2.494 14.680 13.115 1.00 68.31 221 LYS A N 1
ATOM 1647 C CA . LYS A 1 221 ? 1.646 13.517 13.442 1.00 68.31 221 LYS A CA 1
ATOM 1648 C C . LYS A 1 221 ? 1.428 12.596 12.248 1.00 68.31 221 LYS A C 1
ATOM 1650 O O . LYS A 1 221 ? 1.533 11.380 12.377 1.00 68.31 221 LYS A O 1
ATOM 1655 N N . VAL A 1 222 ? 1.113 13.180 11.095 1.00 68.62 222 VAL A N 1
ATOM 1656 C CA . VAL A 1 222 ? 0.842 12.445 9.856 1.00 68.62 222 VAL A CA 1
ATOM 1657 C C . VAL A 1 222 ? 2.079 11.666 9.408 1.00 68.62 222 VAL A C 1
ATOM 1659 O O . VAL A 1 222 ? 1.988 10.477 9.100 1.00 68.62 222 VAL A O 1
ATOM 1662 N N . LEU A 1 223 ? 3.245 12.312 9.428 1.00 71.19 223 LEU A N 1
ATOM 1663 C CA . LEU A 1 223 ? 4.502 11.678 9.042 1.00 71.19 223 LEU A CA 1
ATOM 1664 C C . LEU A 1 223 ? 4.881 10.535 9.995 1.00 71.19 223 LEU A C 1
ATOM 1666 O O . LEU A 1 223 ? 5.252 9.454 9.540 1.00 71.19 223 LEU A O 1
ATOM 1670 N N . LEU A 1 224 ? 4.744 10.748 11.307 1.00 75.62 224 LEU A N 1
ATOM 1671 C CA . LEU A 1 224 ? 5.010 9.724 12.322 1.00 75.62 224 LEU A CA 1
ATOM 1672 C C . LEU A 1 224 ? 4.086 8.515 12.169 1.00 75.62 224 LEU A C 1
ATOM 1674 O O . LEU A 1 224 ? 4.542 7.375 12.237 1.00 75.62 224 LEU A O 1
ATOM 1678 N N . PHE A 1 225 ? 2.803 8.765 11.919 1.00 80.69 225 PHE A N 1
ATOM 1679 C CA . PHE A 1 225 ? 1.807 7.724 11.703 1.00 80.69 225 PHE A CA 1
ATOM 1680 C C . PHE A 1 225 ? 2.171 6.837 10.503 1.00 80.69 225 PHE A C 1
ATOM 1682 O O . PHE A 1 225 ? 2.187 5.610 10.604 1.00 80.69 225 PHE A O 1
ATOM 1689 N N . ARG A 1 226 ? 2.541 7.449 9.374 1.00 78.94 226 ARG A N 1
ATOM 1690 C CA . ARG A 1 226 ? 2.951 6.707 8.176 1.00 78.94 226 ARG A CA 1
ATOM 1691 C C . ARG A 1 226 ? 4.270 5.959 8.352 1.00 78.94 226 ARG A C 1
ATOM 1693 O O . ARG A 1 226 ? 4.406 4.831 7.874 1.00 78.94 226 ARG A O 1
ATOM 1700 N N . ALA A 1 227 ? 5.233 6.561 9.051 1.00 80.56 227 ALA A N 1
ATOM 1701 C CA . ALA A 1 227 ? 6.498 5.909 9.374 1.00 80.56 227 ALA A CA 1
ATOM 1702 C C . ALA A 1 227 ? 6.276 4.661 10.241 1.00 80.56 227 ALA A C 1
ATOM 1704 O O . ALA A 1 227 ? 6.874 3.618 9.980 1.00 80.56 227 ALA A O 1
ATOM 1705 N N . TRP A 1 228 ? 5.371 4.746 11.219 1.00 86.38 228 TRP A N 1
ATOM 1706 C CA . TRP A 1 228 ? 4.982 3.615 12.056 1.00 86.38 228 TRP A CA 1
ATOM 1707 C C . TRP A 1 228 ? 4.309 2.496 11.252 1.00 86.38 228 TRP A C 1
ATOM 1709 O O . TRP A 1 228 ? 4.719 1.343 11.362 1.00 86.38 228 TRP A O 1
ATOM 1719 N N . LEU A 1 229 ? 3.343 2.825 10.385 1.00 85.88 229 LEU A N 1
ATOM 1720 C CA . LEU A 1 229 ? 2.706 1.829 9.515 1.00 85.88 229 LEU A CA 1
ATOM 1721 C C . LEU A 1 229 ? 3.707 1.151 8.582 1.00 85.88 229 LEU A C 1
ATOM 1723 O O . LEU A 1 229 ? 3.693 -0.070 8.439 1.00 85.88 229 LEU A O 1
ATOM 1727 N N . SER A 1 230 ? 4.600 1.938 7.978 1.00 81.12 230 SER A N 1
ATOM 1728 C CA . SER A 1 230 ? 5.662 1.411 7.119 1.00 81.12 230 SER A CA 1
ATOM 1729 C C . SER A 1 230 ? 6.538 0.419 7.879 1.00 81.12 230 SER A C 1
ATOM 1731 O O . SER A 1 230 ? 6.839 -0.648 7.356 1.00 81.12 230 SER A O 1
ATOM 1733 N N . HIS A 1 231 ? 6.903 0.740 9.123 1.00 83.38 231 HIS A N 1
ATOM 1734 C CA . HIS A 1 231 ? 7.671 -0.154 9.980 1.00 83.38 231 HIS A CA 1
ATOM 1735 C C . HIS A 1 231 ? 6.911 -1.456 10.275 1.00 83.38 231 HIS A C 1
ATOM 1737 O O . HIS A 1 231 ? 7.457 -2.534 10.058 1.00 83.38 231 HIS A O 1
ATOM 1743 N N . ALA A 1 232 ? 5.643 -1.380 10.695 1.00 83.62 232 ALA A N 1
ATOM 1744 C CA . ALA A 1 232 ? 4.837 -2.570 10.978 1.00 83.62 232 ALA A CA 1
ATOM 1745 C C . ALA A 1 232 ? 4.748 -3.506 9.756 1.00 83.62 232 ALA A C 1
ATOM 1747 O O . ALA A 1 232 ? 5.004 -4.706 9.868 1.00 83.62 232 ALA A O 1
ATOM 1748 N N . LEU A 1 233 ? 4.485 -2.951 8.567 1.00 80.50 233 LEU A N 1
ATOM 1749 C CA . LEU A 1 233 ? 4.434 -3.723 7.323 1.00 80.50 233 LEU A CA 1
ATOM 1750 C C . LEU A 1 233 ? 5.795 -4.334 6.951 1.00 80.50 233 LEU A C 1
ATOM 1752 O O . LEU A 1 233 ? 5.859 -5.521 6.626 1.00 80.50 233 LEU A O 1
ATOM 1756 N N . GLU A 1 234 ? 6.884 -3.562 7.051 1.00 78.81 234 GLU A N 1
ATOM 1757 C CA . GLU A 1 234 ? 8.254 -4.032 6.785 1.00 78.81 234 GLU A CA 1
ATOM 1758 C C . GLU A 1 234 ? 8.646 -5.204 7.708 1.00 78.81 234 GLU A C 1
ATOM 1760 O O . GLU A 1 234 ? 9.334 -6.135 7.278 1.00 78.81 234 GLU A O 1
ATOM 1765 N N . HIS A 1 235 ? 8.158 -5.200 8.952 1.00 82.62 235 HIS A N 1
ATOM 1766 C CA . HIS A 1 235 ? 8.383 -6.252 9.946 1.00 82.62 235 HIS A CA 1
ATOM 1767 C C . HIS A 1 235 ? 7.331 -7.378 9.934 1.00 82.62 235 HIS A C 1
ATOM 1769 O O . HIS A 1 235 ? 7.451 -8.327 10.712 1.00 82.62 235 HIS A O 1
ATOM 1775 N N . ARG A 1 236 ? 6.360 -7.341 9.008 1.00 79.06 236 ARG A N 1
ATOM 1776 C CA . ARG A 1 236 ? 5.250 -8.312 8.881 1.00 79.06 236 ARG A CA 1
ATOM 1777 C C . ARG A 1 236 ? 4.381 -8.423 10.130 1.00 79.06 236 ARG A C 1
ATOM 1779 O O . ARG A 1 236 ? 3.902 -9.501 10.490 1.00 79.06 236 ARG A O 1
ATOM 1786 N N . GLU A 1 237 ? 4.190 -7.297 10.787 1.00 85.62 237 GLU A N 1
ATOM 1787 C CA . GLU A 1 237 ? 3.322 -7.166 11.940 1.00 85.62 237 GLU A CA 1
ATOM 1788 C C . GLU A 1 237 ? 1.983 -6.596 11.474 1.00 85.62 237 GLU A C 1
ATOM 1790 O O . GLU A 1 237 ? 1.928 -5.685 10.644 1.00 85.62 237 GLU A O 1
ATOM 1795 N N . ARG A 1 238 ? 0.879 -7.134 11.998 1.00 86.69 238 ARG A N 1
ATOM 1796 C CA . ARG A 1 238 ? -0.436 -6.541 11.744 1.00 86.69 238 ARG A CA 1
ATOM 1797 C C . ARG A 1 238 ? -0.530 -5.239 12.523 1.00 86.69 238 ARG A C 1
ATOM 1799 O O . ARG A 1 238 ? -0.298 -5.224 13.731 1.00 86.69 238 ARG A O 1
ATOM 1806 N N . ALA A 1 239 ? -0.895 -4.170 11.838 1.00 88.25 239 ALA A N 1
ATOM 1807 C CA . ALA A 1 239 ? -1.133 -2.878 12.442 1.00 88.25 239 ALA A CA 1
ATOM 1808 C C . ALA A 1 239 ? -2.614 -2.743 12.797 1.00 88.25 239 ALA A C 1
ATOM 1810 O O . ALA A 1 239 ? -3.495 -2.921 11.955 1.00 88.25 239 ALA A O 1
ATOM 1811 N N . LEU A 1 240 ? -2.882 -2.405 14.050 1.00 88.00 240 LEU A N 1
ATOM 1812 C CA . LEU A 1 240 ? -4.205 -2.078 14.546 1.00 88.00 240 LEU A CA 1
ATOM 1813 C C . LEU A 1 240 ? -4.219 -0.616 14.986 1.00 88.00 240 LEU A C 1
ATOM 1815 O O . LEU A 1 240 ? -3.438 -0.208 15.844 1.00 88.00 240 LEU A O 1
ATOM 1819 N N . VAL A 1 241 ? -5.099 0.175 14.389 1.00 86.88 241 VAL A N 1
ATOM 1820 C CA . VAL A 1 241 ? -5.190 1.613 14.638 1.00 86.88 241 VAL A CA 1
ATOM 1821 C C . VAL A 1 241 ? -6.457 1.882 15.443 1.00 86.88 241 VAL A C 1
ATOM 1823 O O . VAL A 1 241 ? -7.550 1.870 14.892 1.00 86.88 241 VAL A O 1
ATOM 1826 N N . ASP A 1 242 ? -6.328 2.088 16.751 1.00 86.19 242 ASP A N 1
ATOM 1827 C CA . ASP A 1 242 ? -7.449 2.290 17.678 1.00 86.19 242 ASP A CA 1
ATOM 1828 C C . ASP A 1 242 ? -7.642 3.779 17.992 1.00 86.19 242 ASP A C 1
ATOM 1830 O O . ASP A 1 242 ? -6.828 4.396 18.677 1.00 86.19 242 ASP A O 1
ATOM 1834 N N . LEU A 1 243 ? -8.722 4.368 17.479 1.00 81.19 243 LEU A N 1
ATOM 1835 C CA . LEU A 1 243 ? -8.907 5.822 17.458 1.00 81.19 243 LEU A CA 1
ATOM 1836 C C . LEU A 1 243 ? -10.197 6.243 18.158 1.00 81.19 243 LEU A C 1
ATOM 1838 O O . LEU A 1 243 ? -11.235 5.576 18.062 1.00 81.19 243 LEU A O 1
ATOM 1842 N N . ASN A 1 244 ? -10.191 7.390 18.838 1.00 76.19 244 ASN A N 1
ATOM 1843 C CA . ASN A 1 244 ? -11.421 8.054 19.248 1.00 76.19 244 ASN A CA 1
ATOM 1844 C C . ASN A 1 244 ? -12.072 8.764 18.054 1.00 76.19 244 ASN A C 1
ATOM 1846 O O . ASN A 1 244 ? -11.423 9.422 17.247 1.00 76.19 244 ASN A O 1
ATOM 1850 N N . GLN A 1 245 ? -13.404 8.723 18.009 1.00 73.25 245 GLN A N 1
ATOM 1851 C CA . GLN A 1 245 ? -14.209 9.335 16.944 1.00 73.25 245 GLN A CA 1
ATOM 1852 C C . GLN A 1 245 ? -14.102 10.874 16.829 1.00 73.25 245 GLN A C 1
ATOM 1854 O O . GLN A 1 245 ? -14.660 11.454 15.907 1.00 73.25 245 GLN A O 1
ATOM 1859 N N . GLY A 1 246 ? -13.485 11.551 17.806 1.00 70.88 246 GLY A N 1
ATOM 1860 C CA . GLY A 1 246 ? -13.516 13.014 17.939 1.00 70.88 246 GLY A CA 1
ATOM 1861 C C . GLY A 1 246 ? -12.326 13.757 17.329 1.00 70.88 246 GLY A C 1
ATOM 1862 O O . GLY A 1 246 ? -12.292 14.983 17.408 1.00 70.88 246 GLY A O 1
ATOM 1863 N N . ALA A 1 247 ? -11.343 13.049 16.773 1.00 72.62 247 ALA A N 1
ATOM 1864 C CA . ALA A 1 247 ? -10.141 13.675 16.234 1.00 72.62 247 ALA A CA 1
ATOM 1865 C C . ALA A 1 247 ? -10.398 14.298 14.845 1.00 72.62 247 ALA A C 1
ATOM 1867 O O . ALA A 1 247 ? -10.914 13.604 13.966 1.00 72.62 247 ALA A O 1
ATOM 1868 N N . PRO A 1 248 ? -10.008 15.565 14.603 1.00 73.25 248 PRO A N 1
ATOM 1869 C CA . PRO A 1 248 ? -10.115 16.196 13.284 1.00 73.25 248 PRO A CA 1
ATOM 1870 C C . PRO A 1 248 ? -9.404 15.421 12.164 1.00 73.25 248 PRO A C 1
ATOM 1872 O O . PRO A 1 248 ? -9.841 15.436 11.017 1.00 73.25 248 PRO A O 1
ATOM 1875 N N . GLU A 1 249 ? -8.314 14.730 12.491 1.00 76.75 249 GLU A N 1
ATOM 1876 C CA . GLU A 1 249 ? -7.487 13.965 11.557 1.00 76.75 249 GLU A CA 1
ATOM 1877 C C . GLU A 1 249 ? -8.000 12.535 11.317 1.00 76.75 249 GLU A C 1
ATOM 1879 O O . GLU A 1 249 ? -7.424 11.805 10.508 1.00 76.75 249 GLU A O 1
ATOM 1884 N N . LEU A 1 250 ? -9.101 12.132 11.962 1.00 79.69 250 LEU A N 1
ATOM 1885 C CA . LEU A 1 250 ? -9.682 10.796 11.822 1.00 79.69 250 LEU A CA 1
ATOM 1886 C C . LEU A 1 250 ? -9.883 10.365 10.356 1.00 79.69 250 LEU A C 1
ATOM 1888 O O . LEU A 1 250 ? -9.453 9.261 10.025 1.00 79.69 250 LEU A O 1
ATOM 1892 N N . PRO A 1 251 ? -10.429 11.196 9.441 1.00 80.50 251 PRO A N 1
ATOM 1893 C CA . PRO A 1 251 ? -10.563 10.802 8.038 1.00 80.50 251 PRO A CA 1
ATOM 1894 C C . PRO A 1 251 ? -9.220 10.452 7.389 1.00 80.50 251 PRO A C 1
ATOM 1896 O O . PRO A 1 251 ? -9.131 9.508 6.609 1.00 80.50 251 PRO A O 1
ATOM 1899 N N . TYR A 1 252 ? -8.162 11.192 7.729 1.00 80.75 252 TYR A N 1
ATOM 1900 C CA . TYR A 1 252 ? -6.824 10.948 7.203 1.00 80.75 252 TYR A CA 1
ATOM 1901 C C . TYR A 1 252 ? -6.272 9.599 7.683 1.00 80.75 252 TYR A C 1
ATOM 1903 O O . TYR A 1 252 ? -5.767 8.826 6.867 1.00 80.75 252 TYR A O 1
ATOM 1911 N N . TRP A 1 253 ? -6.395 9.299 8.981 1.00 82.69 253 TRP A N 1
ATOM 1912 C CA . TRP A 1 253 ? -5.924 8.032 9.551 1.00 82.69 253 TRP A CA 1
ATOM 1913 C C . TRP A 1 253 ? -6.693 6.832 9.008 1.00 82.69 253 TRP A C 1
ATOM 1915 O O . TRP A 1 253 ? -6.086 5.812 8.688 1.00 82.69 253 TRP A O 1
ATOM 1925 N N . LEU A 1 254 ? -8.010 6.965 8.835 1.00 84.19 254 LEU A N 1
ATOM 1926 C CA . LEU A 1 254 ? -8.832 5.900 8.266 1.00 84.19 254 LEU A CA 1
ATOM 1927 C C . LEU A 1 254 ? -8.437 5.580 6.820 1.00 84.19 254 LEU A C 1
ATOM 1929 O O . LEU A 1 254 ? -8.403 4.410 6.464 1.00 84.19 254 LEU A O 1
ATOM 1933 N N . ARG A 1 255 ? -8.027 6.569 6.012 1.00 85.19 255 ARG A N 1
ATOM 1934 C CA . ARG A 1 255 ? -7.487 6.316 4.657 1.00 85.19 255 ARG A CA 1
ATOM 1935 C C . ARG A 1 255 ? -6.151 5.576 4.634 1.00 85.19 255 ARG A C 1
ATOM 1937 O O . ARG A 1 255 ? -5.721 5.134 3.572 1.00 85.19 255 ARG A O 1
ATOM 1944 N N . GLN A 1 256 ? -5.465 5.481 5.767 1.00 87.12 256 GLN A N 1
ATOM 1945 C CA . GLN A 1 256 ? -4.264 4.662 5.882 1.00 87.12 256 GLN A CA 1
ATOM 1946 C C . GLN A 1 256 ? -4.572 3.232 6.352 1.00 87.12 256 GLN A C 1
ATOM 1948 O O . GLN A 1 256 ? -3.647 2.439 6.508 1.00 87.12 256 GLN A O 1
ATOM 1953 N N . CYS A 1 257 ? -5.840 2.910 6.619 1.00 88.44 257 CYS A N 1
ATOM 1954 C CA . CYS A 1 257 ? -6.284 1.574 6.989 1.00 88.44 257 CYS A CA 1
ATOM 1955 C C . CYS A 1 257 ? -6.816 0.855 5.749 1.00 88.44 257 CYS A C 1
ATOM 1957 O O . CYS A 1 257 ? -7.533 1.443 4.945 1.00 88.44 257 CYS A O 1
ATOM 1959 N N . GLU A 1 258 ? -6.466 -0.419 5.601 1.00 87.88 258 GLU A N 1
ATOM 1960 C CA . GLU A 1 258 ? -6.951 -1.255 4.495 1.00 87.88 258 GLU A CA 1
ATOM 1961 C C . GLU A 1 258 ? -8.394 -1.700 4.735 1.00 87.88 258 GLU A C 1
ATOM 1963 O O . GLU A 1 258 ? -9.142 -1.938 3.793 1.00 87.88 258 GLU A O 1
ATOM 1968 N N . GLU A 1 259 ? -8.773 -1.795 6.009 1.00 87.50 259 GLU A N 1
ATOM 1969 C CA . GLU A 1 259 ? -10.116 -2.114 6.463 1.00 87.50 259 GLU A CA 1
ATOM 1970 C C . GLU A 1 259 ? -10.439 -1.279 7.708 1.00 87.50 259 GLU A C 1
ATOM 1972 O O . GLU A 1 259 ? -9.557 -1.004 8.529 1.00 87.50 259 GLU A O 1
ATOM 1977 N N . VAL A 1 260 ? -11.698 -0.858 7.856 1.00 87.88 260 VAL A N 1
ATOM 1978 C CA . VAL A 1 260 ? -12.154 -0.037 8.986 1.00 87.88 260 VAL A CA 1
ATOM 1979 C C . VAL A 1 260 ? -13.359 -0.685 9.649 1.00 87.88 260 VAL A C 1
ATOM 1981 O O . VAL A 1 260 ? -14.397 -0.892 9.026 1.00 87.88 260 VAL A O 1
ATOM 1984 N N . TRP A 1 261 ? -13.249 -0.951 10.946 1.00 87.94 261 TRP A N 1
ATOM 1985 C CA . TRP A 1 261 ? -14.336 -1.457 11.771 1.00 87.94 261 TRP A CA 1
ATOM 1986 C C . TRP A 1 261 ? -14.870 -0.351 12.675 1.00 87.94 261 TRP A C 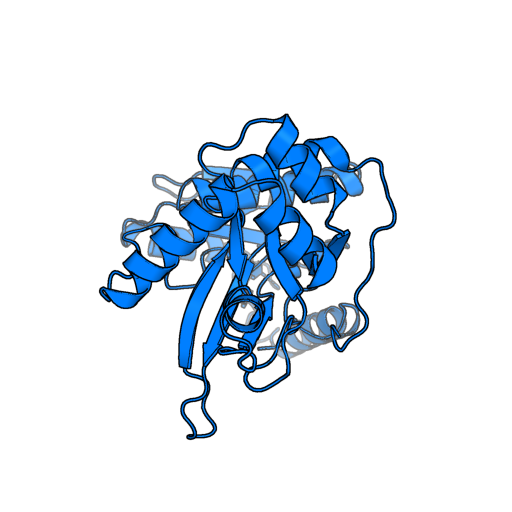1
ATOM 1988 O O . TRP A 1 261 ? -14.222 0.087 13.631 1.00 87.94 261 TRP A O 1
ATOM 1998 N N . TRP A 1 262 ? -16.096 0.077 12.381 1.00 88.00 262 TRP A N 1
ATOM 1999 C CA . TRP A 1 262 ? -16.824 1.054 13.180 1.00 88.00 262 TRP A CA 1
ATOM 2000 C C . TRP A 1 262 ? -17.712 0.345 14.206 1.00 88.00 262 TRP A C 1
ATOM 2002 O O . TRP A 1 262 ? -18.766 -0.201 13.879 1.00 88.00 262 TRP A O 1
ATOM 2012 N N . LEU A 1 263 ? -17.280 0.331 15.465 1.00 87.00 263 LEU A N 1
ATOM 2013 C CA . LEU A 1 263 ? -17.927 -0.418 16.538 1.00 87.00 263 LEU A CA 1
ATOM 2014 C C . LEU A 1 263 ? -18.934 0.468 17.278 1.00 87.00 263 LEU A C 1
ATOM 2016 O O . LEU A 1 263 ? -18.550 1.451 17.917 1.00 87.00 263 LEU A O 1
ATOM 2020 N N . ALA A 1 264 ? -20.213 0.093 17.244 1.00 87.94 264 ALA A N 1
ATOM 2021 C CA . ALA A 1 264 ? -21.298 0.798 17.923 1.00 87.94 264 ALA A CA 1
ATOM 2022 C C . ALA A 1 264 ? -22.214 -0.164 18.694 1.00 87.94 264 ALA A C 1
ATOM 2024 O O . ALA A 1 264 ? -22.375 -1.330 18.334 1.00 87.94 264 ALA A O 1
ATOM 2025 N N . GLU A 1 265 ? -22.831 0.339 19.763 1.00 87.88 265 GLU A N 1
ATOM 2026 C CA . GLU A 1 265 ? -23.907 -0.371 20.457 1.00 87.88 265 GLU A CA 1
ATOM 2027 C C . GLU A 1 265 ? -25.185 -0.366 19.613 1.00 87.88 265 GLU A C 1
ATOM 2029 O O . GLU A 1 265 ? -25.429 0.567 18.851 1.00 87.88 265 GLU A O 1
ATOM 2034 N N . LYS A 1 266 ? -26.036 -1.384 19.791 1.00 88.38 266 LYS A N 1
ATOM 2035 C CA . LYS A 1 266 ? -27.304 -1.507 19.054 1.00 88.38 266 LYS A CA 1
ATOM 2036 C C . LYS A 1 266 ? -28.167 -0.247 19.168 1.00 88.38 266 LYS A C 1
ATOM 2038 O O . LYS A 1 266 ? -28.712 0.210 18.168 1.00 88.38 266 LYS A O 1
ATOM 2043 N N . ASP A 1 267 ? -28.244 0.321 20.366 1.00 90.50 267 ASP A N 1
ATOM 2044 C CA . ASP A 1 267 ? -29.078 1.493 20.644 1.00 90.50 267 ASP A CA 1
ATOM 2045 C C . ASP A 1 267 ? -28.461 2.803 20.114 1.00 90.50 267 ASP A C 1
ATOM 2047 O O . ASP A 1 267 ? -29.167 3.798 19.973 1.00 90.50 267 ASP A O 1
ATOM 2051 N N . ASP A 1 268 ? -27.166 2.802 19.769 1.00 88.38 268 ASP A N 1
ATOM 2052 C CA . ASP A 1 268 ? -26.441 3.948 19.195 1.00 88.38 268 ASP A CA 1
ATOM 2053 C C . ASP A 1 268 ? -26.082 3.736 17.712 1.00 88.38 268 ASP A C 1
ATOM 2055 O O . ASP A 1 268 ? -25.332 4.523 17.131 1.00 88.38 268 ASP A O 1
ATOM 2059 N N . PHE A 1 269 ? -26.614 2.685 17.078 1.00 88.06 269 PHE A N 1
ATOM 2060 C CA . PHE A 1 269 ? -26.274 2.328 15.702 1.00 88.06 269 PHE A CA 1
ATOM 2061 C C . PHE A 1 269 ? -26.607 3.456 14.721 1.00 88.06 269 PHE A C 1
ATOM 2063 O O . PHE A 1 269 ? -25.734 3.904 13.987 1.00 88.06 269 PHE A O 1
ATOM 2070 N N . GLU A 1 270 ? -27.842 3.960 14.743 1.00 90.31 270 GLU A N 1
ATOM 2071 C CA . GLU A 1 270 ? -28.308 4.987 13.803 1.00 90.31 270 GLU A CA 1
ATOM 2072 C C . GLU A 1 270 ? -27.544 6.326 13.959 1.00 90.31 270 GLU A C 1
ATOM 2074 O O . GLU A 1 270 ? -27.023 6.834 12.962 1.00 90.31 270 GLU A O 1
ATOM 2079 N N . PRO A 1 271 ? -27.366 6.892 15.175 1.00 89.69 271 PRO A N 1
ATOM 2080 C CA . PRO A 1 271 ? -26.502 8.060 15.371 1.00 89.69 271 PRO A CA 1
ATOM 2081 C C . PRO A 1 271 ? -25.045 7.825 14.952 1.00 89.69 271 PRO A C 1
ATOM 2083 O O . PRO A 1 271 ? -24.417 8.703 14.356 1.00 89.69 271 PRO A O 1
ATOM 2086 N N . SER A 1 272 ? -24.491 6.647 15.253 1.00 86.75 272 SER A N 1
ATOM 2087 C CA . SER A 1 272 ? -23.131 6.271 14.855 1.00 86.75 272 SER A CA 1
ATOM 2088 C C . SER A 1 272 ? -22.966 6.183 13.347 1.00 86.75 272 SER A C 1
ATOM 2090 O O . SER A 1 272 ? -22.003 6.730 12.813 1.00 86.75 272 SER A O 1
ATOM 2092 N N . TYR A 1 273 ? -23.921 5.563 12.662 1.00 86.00 273 TYR A N 1
ATOM 2093 C CA . TYR A 1 273 ? -23.913 5.423 11.216 1.00 86.00 273 TYR A CA 1
ATOM 2094 C C . TYR A 1 273 ? -23.965 6.785 10.519 1.00 86.00 273 TYR A C 1
ATOM 2096 O O . TYR A 1 273 ? -23.171 7.034 9.618 1.00 86.00 273 TYR A O 1
ATOM 2104 N N . ARG A 1 274 ? -24.794 7.722 10.996 1.00 87.38 274 ARG A N 1
ATOM 2105 C CA . ARG A 1 274 ? -24.824 9.092 10.451 1.00 87.38 274 ARG A CA 1
ATOM 2106 C C . ARG A 1 274 ? -23.506 9.840 10.637 1.00 87.38 274 ARG A C 1
ATOM 2108 O O . ARG A 1 274 ? -23.099 10.577 9.746 1.00 87.38 274 ARG A O 1
ATOM 2115 N N . ARG A 1 275 ? -22.828 9.660 11.778 1.00 86.56 275 ARG A N 1
ATOM 2116 C CA . ARG A 1 275 ? -21.490 10.240 12.006 1.00 86.56 275 ARG A CA 1
ATOM 2117 C C . ARG A 1 275 ? -20.466 9.670 11.030 1.00 86.56 275 ARG A C 1
ATOM 2119 O O . ARG A 1 275 ? -19.688 10.437 10.473 1.00 86.56 275 ARG A O 1
ATOM 2126 N N . LEU A 1 276 ? -20.499 8.355 10.804 1.00 83.81 276 LEU A N 1
ATOM 2127 C CA . LEU A 1 276 ? -19.669 7.708 9.794 1.00 83.81 276 LEU A CA 1
ATOM 2128 C C . LEU A 1 276 ? -19.979 8.272 8.401 1.00 83.81 276 LEU A C 1
ATOM 2130 O O . LEU A 1 276 ? -19.062 8.723 7.733 1.00 83.81 276 LEU A O 1
ATOM 2134 N N . GLN A 1 277 ? -21.247 8.340 7.988 1.00 81.81 277 GLN A N 1
ATOM 2135 C CA . GLN A 1 277 ? -21.632 8.906 6.688 1.00 81.81 277 GLN A CA 1
ATOM 2136 C C . GLN A 1 277 ? -21.140 10.346 6.509 1.00 81.81 277 GLN A C 1
ATOM 2138 O O . GLN A 1 277 ? -20.488 10.641 5.515 1.00 81.81 277 GLN A O 1
ATOM 2143 N N . ALA A 1 278 ? -21.355 11.216 7.498 1.00 83.06 278 ALA A N 1
ATOM 2144 C CA . ALA A 1 278 ? -20.867 12.592 7.447 1.00 83.06 278 ALA A CA 1
ATOM 2145 C C . ALA A 1 278 ? -19.334 12.662 7.323 1.00 83.06 278 ALA A C 1
ATOM 2147 O O . ALA A 1 278 ? -18.803 13.525 6.627 1.00 83.06 278 ALA A O 1
ATOM 2148 N N . LEU A 1 279 ? -18.615 11.743 7.973 1.00 78.75 279 LEU A N 1
ATOM 2149 C CA . LEU A 1 279 ? -17.163 11.628 7.856 1.00 78.75 279 LEU A CA 1
ATOM 2150 C C . LEU A 1 279 ? -16.739 11.164 6.453 1.00 78.75 279 LEU A C 1
ATOM 2152 O O . LEU A 1 279 ? -15.794 11.712 5.889 1.00 78.75 279 LEU A O 1
ATOM 2156 N N . LEU A 1 280 ? -17.450 10.191 5.880 1.00 72.38 280 LEU A N 1
ATOM 2157 C CA . LEU A 1 280 ? -17.224 9.685 4.523 1.00 72.38 280 LEU A CA 1
ATOM 2158 C C . LEU A 1 280 ? -17.537 10.727 3.443 1.00 72.38 280 LEU A C 1
ATOM 2160 O O . LEU A 1 280 ? -16.894 10.716 2.401 1.00 72.38 280 LEU A O 1
ATOM 2164 N N . GLU A 1 281 ? -18.502 11.615 3.687 1.00 69.81 281 GLU A N 1
ATOM 2165 C CA . GLU A 1 281 ? -18.867 12.723 2.793 1.00 69.81 281 GLU A CA 1
ATOM 2166 C C . GLU A 1 281 ? -17.864 13.884 2.852 1.00 69.81 281 GLU A C 1
ATOM 2168 O O . GLU A 1 281 ? -17.654 14.579 1.858 1.00 69.81 281 GLU A O 1
ATOM 2173 N N . GLN A 1 282 ? -17.238 14.105 4.014 1.00 66.44 282 GLN A N 1
ATOM 2174 C CA . GLN A 1 282 ? -16.175 15.101 4.199 1.00 66.44 282 GLN A CA 1
ATOM 2175 C C . GLN A 1 282 ? -14.818 14.609 3.684 1.00 66.44 282 GLN A C 1
ATOM 2177 O O . GLN A 1 282 ? -13.974 15.409 3.273 1.00 66.44 282 GLN A O 1
ATOM 2182 N N . ALA A 1 283 ? -14.595 13.296 3.708 1.00 53.00 283 ALA A N 1
ATOM 2183 C CA . ALA A 1 283 ? -13.479 12.672 3.026 1.00 53.00 283 ALA A CA 1
ATOM 2184 C C . ALA A 1 283 ? -13.766 12.614 1.512 1.00 53.00 283 ALA A C 1
ATOM 2186 O O . ALA A 1 283 ? -14.899 12.370 1.106 1.00 53.00 283 ALA A O 1
ATOM 2187 N N . PRO A 1 284 ? -12.767 12.796 0.631 1.00 48.38 284 PRO A N 1
ATOM 2188 C CA . PRO A 1 284 ? -12.939 12.431 -0.770 1.00 48.38 284 PRO A CA 1
ATOM 2189 C C . PRO A 1 284 ? -13.412 10.968 -0.859 1.00 48.38 284 PRO A C 1
ATOM 2191 O O . PRO A 1 284 ? -12.910 10.082 -0.167 1.00 48.38 284 PRO A O 1
ATOM 2194 N N . THR A 1 285 ? -14.442 10.773 -1.669 1.00 41.53 285 THR A N 1
ATOM 2195 C CA . THR A 1 285 ? -15.531 9.799 -1.542 1.00 41.53 285 THR A CA 1
ATOM 2196 C C . THR A 1 285 ? -15.129 8.332 -1.759 1.00 41.53 285 THR A C 1
ATOM 2198 O O . THR A 1 285 ? -15.587 7.747 -2.726 1.00 41.53 285 THR A O 1
ATOM 2201 N N . HIS A 1 286 ? -14.287 7.696 -0.931 1.00 49.22 286 HIS A N 1
ATOM 2202 C CA . HIS A 1 286 ? -13.893 6.290 -1.195 1.00 49.22 286 HIS A CA 1
ATOM 2203 C C . HIS A 1 2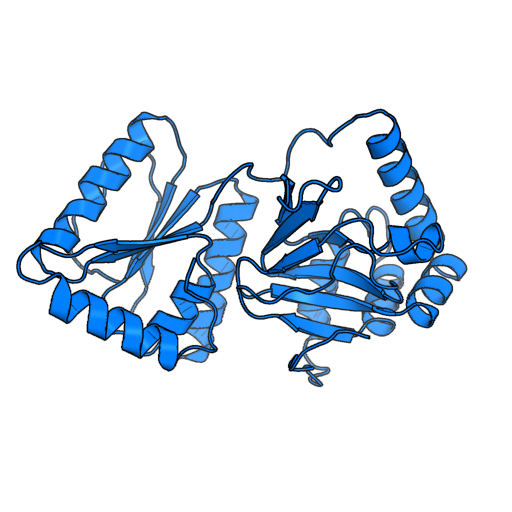86 ? -13.670 5.361 0.018 1.00 49.22 286 HIS A C 1
ATOM 2205 O O . HIS A 1 286 ? -13.260 4.222 -0.166 1.00 49.22 286 HIS A O 1
ATOM 2211 N N . LEU A 1 287 ? -14.016 5.761 1.244 1.00 34.06 287 LEU A N 1
ATOM 2212 C CA . LEU A 1 287 ? -13.945 4.885 2.435 1.00 34.06 287 LEU A CA 1
ATOM 2213 C C . LEU A 1 287 ? -15.162 3.933 2.590 1.00 34.06 287 LEU A C 1
ATOM 2215 O O . LEU A 1 287 ? -15.424 3.432 3.680 1.00 34.06 287 LEU A O 1
ATOM 2219 N N . ALA A 1 288 ? -15.931 3.699 1.523 1.00 28.78 288 ALA A N 1
ATOM 2220 C CA . ALA A 1 288 ? -17.119 2.846 1.543 1.00 28.78 288 ALA A CA 1
ATOM 2221 C C . ALA A 1 288 ? -16.942 1.635 0.616 1.00 28.78 288 ALA A C 1
ATOM 2223 O O . ALA A 1 288 ? -17.297 1.696 -0.562 1.00 28.78 288 ALA A O 1
ATOM 2224 N N . ALA A 1 289 ? -16.405 0.548 1.162 1.00 28.42 289 ALA A N 1
ATOM 2225 C CA . ALA A 1 289 ? -16.633 -0.817 0.696 1.00 28.42 289 ALA A CA 1
ATOM 2226 C C . ALA A 1 289 ? -16.482 -1.770 1.884 1.00 28.42 289 ALA A C 1
ATOM 2228 O O . ALA A 1 289 ? -15.451 -1.654 2.582 1.00 28.42 289 ALA A O 1
#

Secondary structure (DSSP, 8-state):
---S--EE---GGGHHHHHHHHHTSGGGTT--HHHHHHHHHH-EEEEE-TT-EEE-TTS---EEEEEEESEEEEEEE-SSS-EEEEEEEETT-EE-HHHHHH-PPPSSEEEESS-EEEEEEEHHHHHHHHHH-HHHHHHHHHHHHHHHTT---SS-S-SS--EEEEEE-SHHHHTTHHHHHHHHHHTT--EEEEE--TTPPPPSSSEEEEEPPTTS-HHHHHHHHHHHHHHHHHTTPEEEEEE-TT-TTHHHHHTT-SEEEEE--GGGHHHHHHHHHHHHHHS-S----

Sequence (289 aa):
MVSGPFHESTDRKLASPVHAAVARSPFCADLSSAEVEQIVEAGRVLNVLSGQTVCEQGQEGNSMFLILEGRVQVTVDYGGGTSTFLRYLEKGDHFGEMALLAGDPRAATVTAVIDTQLLVLDRPAFDHILAHVPTVARNLSRKLGAWLRGSQEPGRHHQGPAILGLVGATPRARNLVVPLVEALLRDGLAIQILTDRTGSPAPQGKCGVQFFSPEAPGQDKVLLFRAWLSHALEHRERALVDLNQGAPELPYWLRQCEEVWWLAEKDDFEPSYRRLQALLEQAPTHLAA